Protein AF-A0A954I5Y2-F1 (afdb_monomer_lite)

pLDDT: mean 83.38, std 23.86, range [23.77, 98.88]

Foldseek 3Di:
DQFAFFEELDAQFPCRQVLRVCCRVPHPDRYDYHVRSVVSCVVVPTGGDHPCDPLNVLLVVLCVVPQDPDDPDDDDQPVPGDVSNCVQLVDDRPPDDDDDDDDDDDDDDDDDDDDDDDDDDDPDDPVDDDGPVSNVRHPFDKPKDKDWDQDPVLFIDIAIDTPPTPPDDNPDTFQRRPELQQKHDDSQWWIKGKDKHRVLSVVLSLGNQLSVVSVVVDASQRSQLVSLVVSQVPPDDPVQADPVSGGPIKMWMWIATSVRHIAIAMQEDADWDWDQDPVGIDIDTHHYPYYDD

Sequence (293 aa):
THRAGGVAGLKRVRHAARLAQLVMEQTDHSLLVGEGALQFARAQGFPEENLLTDKSRKIWLYWKQSLSTRHDWLPPPIERLDPAVVEFFRLQDDHNPPVSPPPSQGGAGGGSQVSSGGASPPSGDPANYPRSEADQVVSRPSGTIHCAGLDGAGNISCVTTTSGLAFKLPGRVGDSAVIGAGLYVDNDFGSCGSTGRGEANLRNVSSHLVVELMRQGASPAEAGMEALRRISRQTREPHLLRADGRPNFGLKLYILSRTGEHAGVSLWGPAEYAVCDGDGARRVPCESLFQRG

Secondary structure (DSSP, 8-state):
-----EEES--S-S-HHHHHHHHHHHSS-SEEEHHHHHHHHHHTTPPP-----HHHHHHHHHHHHTT-SS-S-PPPPGGGS-HHHHHHHT---TT----PPPPPP--------------PPP---GGG-PPPHHHHH----B--EEEEEE-TTS-EEEEEE---BTTPPTT---GGGSBTTTEEEETTTEEEEEEE-HHHHHHHTHHHHHHHHHHTT--HHHHHHHHHHHHHHH---GGGB-TTSSBSS-EEEEEEETTS-EEEEEEEES-EEEEEETTEEEEEEPEEEEE--

Structure (mmCIF, N/CA/C/O backbone):
data_AF-A0A954I5Y2-F1
#
_entry.id   AF-A0A954I5Y2-F1
#
loop_
_atom_site.group_PDB
_atom_site.id
_atom_site.type_symbol
_atom_site.label_atom_id
_atom_site.label_alt_id
_atom_site.label_comp_id
_atom_site.label_asym_id
_atom_site.label_entity_id
_atom_site.label_seq_id
_atom_site.pdbx_PDB_ins_code
_atom_site.Cartn_x
_atom_site.Cartn_y
_atom_site.Cartn_z
_atom_site.occupancy
_atom_site.B_iso_or_equiv
_atom_site.auth_seq_id
_atom_site.auth_comp_id
_atom_site.auth_asym_id
_atom_site.auth_atom_id
_atom_site.pdbx_PDB_model_num
ATOM 1 N N . THR A 1 1 ? -16.973 -12.090 7.007 1.00 71.19 1 THR A N 1
ATOM 2 C CA . THR A 1 1 ? -16.475 -13.293 6.296 1.00 71.19 1 THR A CA 1
ATOM 3 C C . THR A 1 1 ? -14.951 -13.383 6.230 1.00 71.19 1 THR A C 1
ATOM 5 O O . THR A 1 1 ? -14.480 -14.438 5.839 1.00 71.19 1 THR A O 1
ATOM 8 N N . HIS A 1 2 ? -14.177 -12.338 6.594 1.00 88.75 2 HIS A N 1
ATOM 9 C CA . HIS A 1 2 ? -12.693 -12.318 6.604 1.00 88.75 2 HIS A CA 1
ATOM 10 C C . HIS A 1 2 ? -12.004 -12.877 5.341 1.00 88.75 2 HIS A C 1
ATOM 12 O O . HIS A 1 2 ? -10.839 -13.267 5.384 1.00 88.75 2 HIS A O 1
ATOM 18 N N . ARG A 1 3 ? -12.710 -12.915 4.204 1.00 96.25 3 ARG A N 1
ATOM 19 C CA . ARG A 1 3 ? -12.145 -13.391 2.942 1.00 96.25 3 ARG A CA 1
ATOM 20 C C . ARG A 1 3 ? -11.103 -12.393 2.461 1.00 96.25 3 ARG A C 1
ATOM 22 O O . ARG A 1 3 ? -11.329 -11.187 2.526 1.00 96.25 3 ARG A O 1
ATOM 29 N N . ALA A 1 4 ? -9.988 -12.904 1.963 1.00 97.06 4 ALA A N 1
ATOM 30 C CA . ALA A 1 4 ? -8.923 -12.090 1.415 1.00 97.06 4 ALA A CA 1
ATOM 31 C C . ALA A 1 4 ? -8.182 -12.854 0.318 1.00 97.06 4 ALA A C 1
ATOM 33 O O . ALA A 1 4 ? -8.091 -14.081 0.348 1.00 97.06 4 ALA A O 1
ATOM 34 N N . GLY A 1 5 ? -7.636 -12.108 -0.636 1.00 97.94 5 GLY A N 1
ATOM 35 C CA . GLY A 1 5 ? -6.838 -12.639 -1.728 1.00 97.94 5 GLY A CA 1
ATOM 36 C C . GLY A 1 5 ? -5.761 -11.642 -2.121 1.00 97.94 5 GLY A C 1
ATOM 37 O O . GLY A 1 5 ? -5.945 -10.428 -2.020 1.00 97.94 5 GLY A O 1
ATOM 38 N N . GLY A 1 6 ? -4.623 -12.160 -2.557 1.00 97.94 6 GLY A N 1
ATOM 39 C CA . GLY A 1 6 ? -3.454 -11.370 -2.893 1.00 97.94 6 GLY A CA 1
ATOM 40 C C . GLY A 1 6 ? -2.662 -11.999 -4.026 1.00 97.94 6 GLY A C 1
ATOM 41 O O . GLY A 1 6 ? -2.642 -13.218 -4.209 1.00 97.94 6 GLY A O 1
ATOM 42 N N . VAL A 1 7 ? -1.966 -11.147 -4.773 1.00 98.38 7 VAL A N 1
ATOM 43 C CA . VAL A 1 7 ? -0.972 -11.565 -5.762 1.00 98.38 7 VAL A CA 1
ATOM 44 C C . VAL A 1 7 ? 0.299 -10.745 -5.601 1.00 98.38 7 VAL A C 1
ATOM 46 O O . VAL A 1 7 ? 0.243 -9.526 -5.440 1.00 98.38 7 VAL A O 1
ATOM 49 N N . ALA A 1 8 ? 1.461 -11.394 -5.653 1.00 98.00 8 ALA A N 1
ATOM 50 C CA . ALA A 1 8 ? 2.751 -10.715 -5.533 1.00 98.00 8 ALA A CA 1
ATOM 51 C C . ALA A 1 8 ? 3.740 -11.160 -6.613 1.00 98.00 8 ALA A C 1
ATOM 53 O O . ALA A 1 8 ? 3.712 -12.288 -7.089 1.00 98.00 8 ALA A O 1
ATOM 54 N N . GLY A 1 9 ? 4.633 -10.260 -7.034 1.00 96.50 9 GLY A N 1
ATOM 55 C CA . GLY A 1 9 ? 5.608 -10.569 -8.089 1.00 96.50 9 GLY A CA 1
ATOM 56 C C . GLY A 1 9 ? 4.985 -10.888 -9.458 1.00 96.50 9 GLY A C 1
ATOM 57 O O . GLY A 1 9 ? 5.678 -11.423 -10.321 1.00 96.50 9 GLY A O 1
ATOM 58 N N . LEU A 1 10 ? 3.703 -10.556 -9.653 1.00 96.81 10 LEU A N 1
ATOM 59 C CA . LEU A 1 10 ? 2.966 -10.750 -10.897 1.00 96.81 10 LEU A CA 1
ATOM 60 C C . LEU A 1 10 ? 3.554 -9.878 -12.012 1.00 96.81 10 LEU A C 1
ATOM 62 O O . LEU A 1 10 ? 3.894 -8.710 -11.803 1.00 96.81 10 LEU A O 1
ATOM 66 N N . LYS A 1 11 ? 3.657 -10.449 -13.210 1.00 95.94 11 LYS A N 1
ATOM 67 C CA . LYS A 1 11 ? 4.097 -9.761 -14.428 1.00 95.94 11 LYS A CA 1
ATOM 68 C C . LYS A 1 11 ? 3.000 -9.872 -15.483 1.00 95.94 11 LYS A C 1
ATOM 70 O O . LYS A 1 11 ? 2.186 -10.781 -15.416 1.00 95.94 11 LYS A O 1
ATOM 75 N N . ARG A 1 12 ? 3.016 -8.967 -16.466 1.00 96.69 12 ARG A N 1
ATOM 76 C CA . ARG A 1 12 ? 2.189 -9.007 -17.692 1.00 96.69 12 ARG A CA 1
ATOM 77 C C . ARG A 1 12 ? 0.671 -8.883 -17.527 1.00 96.69 12 ARG A C 1
ATOM 79 O O . ARG A 1 12 ? -0.028 -8.885 -18.527 1.00 96.69 12 ARG A O 1
ATOM 86 N N . VAL A 1 13 ? 0.165 -8.720 -16.309 1.00 97.31 13 VAL A N 1
ATOM 87 C CA . VAL A 1 13 ? -1.267 -8.557 -16.030 1.00 97.31 13 VAL A CA 1
ATOM 88 C C . VAL A 1 13 ? -1.512 -7.169 -15.445 1.00 97.31 13 VAL A C 1
ATOM 90 O O . VAL A 1 13 ? -1.030 -6.863 -14.354 1.00 97.31 13 VAL A O 1
ATOM 93 N N . ARG A 1 14 ? -2.264 -6.318 -16.153 1.00 96.31 14 ARG A N 1
ATOM 94 C CA . ARG A 1 14 ? -2.558 -4.935 -15.724 1.00 96.31 14 ARG A CA 1
ATOM 95 C C . ARG A 1 14 ? -3.450 -4.860 -14.491 1.00 96.31 14 ARG A C 1
ATOM 97 O O . ARG A 1 14 ? -3.191 -4.063 -13.593 1.00 96.31 14 ARG A O 1
ATOM 104 N N . HIS A 1 15 ? -4.488 -5.689 -14.419 1.00 96.94 15 HIS A N 1
ATOM 105 C CA . HIS A 1 15 ? -5.504 -5.617 -13.365 1.00 96.94 15 HIS A CA 1
ATOM 106 C C . HIS A 1 15 ? -5.220 -6.585 -12.208 1.00 96.94 15 HIS A C 1
ATOM 108 O O . HIS A 1 15 ? -6.016 -7.475 -11.912 1.00 96.94 15 HIS A O 1
ATOM 114 N N . ALA A 1 16 ? -4.088 -6.391 -11.523 1.00 96.94 16 ALA A N 1
ATOM 115 C CA . ALA A 1 16 ? -3.658 -7.247 -10.410 1.00 96.94 16 ALA A CA 1
ATOM 116 C C . ALA A 1 16 ? -4.695 -7.350 -9.271 1.00 96.94 16 ALA A C 1
ATOM 118 O O . ALA A 1 16 ? -4.891 -8.428 -8.720 1.00 96.94 16 ALA A O 1
ATOM 119 N N . ALA A 1 17 ? -5.404 -6.258 -8.959 1.00 97.50 17 ALA A N 1
ATOM 120 C CA . ALA A 1 17 ? -6.459 -6.249 -7.941 1.00 97.50 17 ALA A CA 1
ATOM 121 C C . ALA A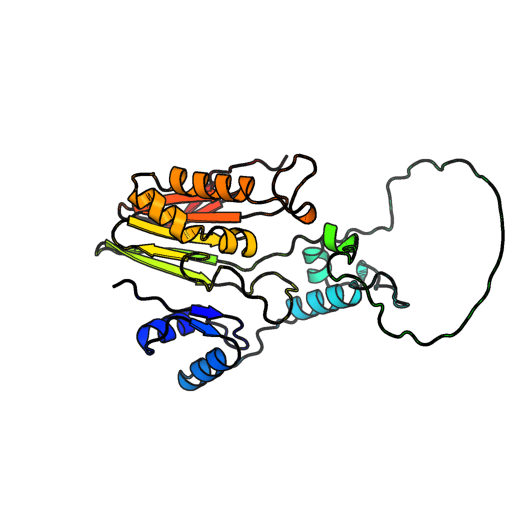 1 17 ? -7.636 -7.175 -8.295 1.00 97.50 17 ALA A C 1
ATOM 123 O O . ALA A 1 17 ? -8.134 -7.896 -7.435 1.00 97.50 17 ALA A O 1
ATOM 124 N N . ARG A 1 18 ? -8.045 -7.212 -9.573 1.00 98.00 18 ARG A N 1
ATOM 125 C CA . ARG A 1 18 ? -9.110 -8.116 -10.030 1.00 98.00 18 ARG A CA 1
ATOM 126 C C . ARG A 1 18 ? -8.662 -9.574 -9.964 1.00 98.00 18 ARG A C 1
ATOM 128 O O . ARG A 1 18 ? -9.447 -10.426 -9.574 1.00 98.00 18 ARG A O 1
ATOM 135 N N . LEU A 1 19 ? -7.400 -9.861 -10.284 1.00 98.25 19 LEU A N 1
ATOM 136 C CA . LEU A 1 19 ? -6.854 -11.207 -10.118 1.00 98.25 19 LEU A CA 1
ATOM 137 C C . LEU A 1 19 ? -6.807 -11.628 -8.640 1.00 98.25 19 LEU A C 1
ATOM 139 O O . LEU A 1 19 ? -7.189 -12.746 -8.318 1.00 98.25 19 LEU A O 1
ATOM 143 N N . ALA A 1 20 ? -6.396 -10.732 -7.736 1.00 98.31 20 ALA A N 1
ATOM 144 C CA . ALA A 1 20 ? -6.404 -10.983 -6.293 1.00 98.31 20 ALA A CA 1
ATOM 145 C C . ALA A 1 20 ? -7.817 -11.271 -5.755 1.00 98.31 20 ALA A C 1
ATOM 147 O O . ALA A 1 20 ? -7.991 -12.157 -4.922 1.00 98.31 20 ALA A O 1
ATOM 148 N N . GLN A 1 21 ? -8.836 -10.584 -6.278 1.00 98.06 21 GLN A N 1
ATOM 149 C CA . GLN A 1 21 ? -10.232 -10.894 -5.975 1.00 98.06 21 GLN A CA 1
ATOM 150 C C . GLN A 1 21 ? -10.619 -12.310 -6.432 1.00 98.06 21 GLN A C 1
ATOM 152 O O . GLN A 1 21 ? -11.289 -13.023 -5.695 1.00 98.06 21 GLN A O 1
ATOM 157 N N . LEU A 1 22 ? -10.170 -12.758 -7.608 1.00 98.31 22 LEU A N 1
ATOM 158 C CA . LEU A 1 22 ? -10.443 -14.124 -8.068 1.00 98.31 22 LEU A CA 1
ATOM 159 C C . LEU A 1 22 ? -9.713 -15.183 -7.239 1.00 98.31 22 LEU A C 1
ATOM 161 O O . LEU A 1 22 ? -10.272 -16.250 -7.018 1.00 98.31 22 LEU A O 1
ATOM 165 N N . VAL A 1 23 ? -8.511 -14.887 -6.730 1.00 98.38 23 VAL A N 1
ATOM 166 C CA . VAL A 1 23 ? -7.838 -15.755 -5.746 1.00 98.38 23 VAL A CA 1
ATOM 167 C C . VAL A 1 23 ? -8.736 -15.943 -4.521 1.00 98.38 23 VAL A C 1
ATOM 169 O O . VAL A 1 23 ? -8.986 -17.074 -4.119 1.00 98.38 23 VAL A O 1
ATOM 172 N N . MET A 1 24 ? -9.289 -14.849 -3.990 1.00 97.81 24 MET A N 1
ATOM 173 C CA . MET A 1 24 ? -10.216 -14.876 -2.852 1.00 97.81 24 MET A CA 1
ATOM 174 C C . MET A 1 24 ? -11.523 -15.638 -3.136 1.00 97.81 24 MET A C 1
ATOM 176 O O . MET A 1 24 ? -12.087 -16.242 -2.228 1.00 97.81 24 MET A O 1
ATOM 180 N N . GLU A 1 25 ? -12.060 -15.537 -4.354 1.00 97.62 25 GLU A N 1
ATOM 181 C CA . GLU A 1 25 ? -13.389 -16.058 -4.706 1.00 97.62 25 GLU A CA 1
ATOM 182 C C . GLU A 1 25 ? -13.373 -17.499 -5.226 1.00 97.62 25 GLU A C 1
ATOM 184 O O . GLU A 1 25 ? -14.384 -18.187 -5.109 1.00 97.62 25 GLU A O 1
ATOM 189 N N . GLN A 1 26 ? -12.269 -17.942 -5.830 1.00 97.19 26 GLN A N 1
ATOM 190 C CA . GLN A 1 26 ? -12.222 -19.179 -6.618 1.00 97.19 26 GLN A CA 1
ATOM 191 C C . GLN A 1 26 ? -11.102 -20.139 -6.206 1.00 97.19 26 GLN A C 1
ATOM 193 O O . GLN A 1 26 ? -10.836 -21.110 -6.913 1.00 97.19 26 GLN A O 1
ATOM 198 N N . THR A 1 27 ? -10.415 -19.877 -5.094 1.00 97.12 27 THR A N 1
ATOM 199 C CA . THR A 1 27 ? -9.387 -20.776 -4.556 1.00 97.12 27 THR A CA 1
ATOM 200 C C . THR A 1 27 ? -9.505 -20.874 -3.039 1.00 97.12 27 THR A C 1
ATOM 202 O O . THR A 1 27 ? -9.958 -19.931 -2.396 1.00 97.12 27 THR A O 1
ATOM 205 N N . ASP A 1 28 ? -9.011 -21.966 -2.455 1.00 95.94 28 ASP A N 1
ATOM 206 C CA . ASP A 1 28 ? -8.865 -22.116 -0.996 1.00 95.94 28 ASP A CA 1
ATOM 207 C C . ASP A 1 28 ? -7.555 -21.480 -0.479 1.00 95.94 28 ASP A C 1
ATOM 209 O O . ASP A 1 28 ? -6.980 -21.887 0.535 1.00 95.94 28 ASP A O 1
ATOM 213 N N . HIS A 1 29 ? -7.018 -20.501 -1.211 1.00 97.19 29 HIS A N 1
ATOM 214 C CA . HIS A 1 29 ? -5.743 -19.852 -0.932 1.00 97.19 29 HIS A CA 1
ATOM 215 C C . HIS A 1 29 ? -5.912 -18.336 -0.844 1.00 97.19 29 HIS A C 1
ATOM 217 O O . HIS A 1 29 ? -6.765 -17.743 -1.493 1.00 97.19 29 HIS A O 1
ATOM 223 N N . SER A 1 30 ? -5.050 -17.683 -0.063 1.00 96.62 30 SER A N 1
ATOM 224 C CA . SER A 1 30 ? -5.110 -16.226 0.128 1.00 96.62 30 SER A CA 1
ATOM 225 C C . SER A 1 30 ? -4.020 -15.459 -0.618 1.00 96.62 30 SER A C 1
ATOM 227 O O . SER A 1 30 ? -4.104 -14.238 -0.718 1.00 96.62 30 SER A O 1
ATOM 229 N N . LEU A 1 31 ? -2.979 -16.126 -1.129 1.00 98.12 31 LEU A N 1
ATOM 230 C CA . LEU A 1 31 ? -1.850 -15.456 -1.777 1.00 98.12 31 LEU A CA 1
ATOM 231 C C . LEU A 1 31 ? -1.194 -16.347 -2.836 1.00 98.12 31 LEU A C 1
ATOM 233 O O . LEU A 1 31 ? -0.695 -17.422 -2.517 1.00 98.12 31 LEU A O 1
ATOM 237 N N . LEU A 1 32 ? -1.127 -15.860 -4.077 1.00 98.38 32 LEU A N 1
ATOM 238 C CA . LEU A 1 32 ? -0.340 -16.472 -5.155 1.00 98.38 32 LEU A CA 1
ATOM 239 C C . LEU A 1 32 ? 0.825 -15.565 -5.554 1.00 98.38 32 LEU A C 1
ATOM 241 O O . LEU A 1 32 ? 0.712 -14.338 -5.538 1.00 98.38 32 LEU A O 1
ATOM 245 N N . VAL A 1 33 ? 1.959 -16.149 -5.946 1.00 98.19 33 VAL A N 1
ATOM 246 C CA . VAL A 1 33 ? 3.169 -15.373 -6.255 1.00 98.19 33 VAL A CA 1
ATOM 247 C C . VAL A 1 33 ? 3.829 -15.775 -7.571 1.00 98.19 33 VAL A C 1
ATOM 249 O O . VAL A 1 33 ? 3.754 -16.925 -8.001 1.00 98.19 33 VAL A O 1
ATOM 252 N N . GLY A 1 34 ? 4.505 -14.813 -8.203 1.00 97.00 34 GLY A N 1
ATOM 253 C CA . GLY A 1 34 ? 5.383 -15.039 -9.351 1.00 97.00 34 GLY A CA 1
ATOM 254 C C . GLY A 1 34 ? 4.689 -15.730 -10.528 1.00 97.00 34 GLY A C 1
ATOM 255 O O . GLY A 1 34 ? 3.605 -15.323 -10.944 1.00 97.00 34 GLY A O 1
ATOM 256 N N . GLU A 1 35 ? 5.329 -16.770 -11.070 1.00 97.06 35 GLU A N 1
ATOM 257 C CA . GLU A 1 35 ? 4.807 -17.510 -12.227 1.00 97.06 35 GLU A CA 1
ATOM 258 C C . GLU A 1 35 ? 3.513 -18.266 -11.900 1.00 97.06 35 GLU A C 1
ATOM 260 O O . GLU A 1 35 ? 2.628 -18.321 -12.745 1.00 97.06 35 GLU A O 1
ATOM 265 N N . GLY A 1 36 ? 3.340 -18.767 -10.671 1.00 97.44 36 GLY A N 1
ATOM 266 C CA . GLY A 1 36 ? 2.093 -19.426 -10.263 1.00 97.44 36 GLY A CA 1
ATOM 267 C C . GLY A 1 36 ? 0.892 -18.474 -10.305 1.00 97.44 36 GLY A C 1
ATOM 268 O O . GLY A 1 36 ? -0.178 -18.838 -10.787 1.00 97.44 36 GLY A O 1
ATOM 269 N N . ALA A 1 37 ? 1.087 -17.213 -9.900 1.00 97.94 37 ALA A N 1
ATOM 270 C CA . ALA A 1 37 ? 0.058 -16.182 -10.051 1.00 97.94 37 ALA A CA 1
ATOM 271 C C . ALA A 1 37 ? -0.248 -15.878 -11.529 1.00 97.94 37 ALA A C 1
ATOM 273 O O . ALA A 1 37 ? -1.404 -15.653 -11.881 1.00 97.94 37 ALA A O 1
ATOM 274 N N . LEU A 1 38 ? 0.765 -15.891 -12.403 1.00 97.75 38 LEU A N 1
ATOM 275 C CA . LEU A 1 38 ? 0.577 -15.685 -13.842 1.00 97.75 38 LEU A CA 1
ATOM 276 C C . LEU A 1 38 ? -0.148 -16.866 -14.506 1.00 97.75 38 LEU A C 1
ATOM 278 O O . LEU A 1 38 ? -1.031 -16.654 -15.331 1.00 97.75 38 LEU A O 1
ATOM 282 N N . GLN A 1 39 ? 0.175 -18.101 -14.124 1.00 97.94 39 GLN A N 1
ATOM 283 C CA . GLN A 1 39 ? -0.531 -19.301 -14.580 1.00 97.94 39 GLN A CA 1
ATOM 284 C C . GLN A 1 39 ? -2.006 -19.263 -14.179 1.00 97.94 39 GLN A C 1
ATOM 286 O O . GLN A 1 39 ? -2.872 -19.506 -15.018 1.00 97.94 39 GLN A O 1
ATOM 291 N N . PHE A 1 40 ? -2.298 -18.878 -12.934 1.00 98.31 40 PHE A N 1
ATOM 292 C CA . PHE A 1 40 ? -3.673 -18.665 -12.492 1.00 98.31 40 PHE A CA 1
ATOM 293 C C . PHE A 1 40 ? -4.365 -17.567 -13.313 1.00 98.31 40 PHE A C 1
ATOM 295 O O . PHE A 1 40 ? -5.479 -17.768 -13.782 1.00 98.31 40 PHE A O 1
ATOM 302 N N . ALA A 1 41 ? -3.691 -16.445 -13.585 1.00 98.19 41 ALA A N 1
ATOM 303 C CA . ALA A 1 41 ? -4.240 -15.383 -14.433 1.00 98.19 41 ALA A CA 1
ATOM 304 C C . ALA A 1 41 ? -4.605 -15.870 -15.844 1.00 98.19 41 ALA A C 1
ATOM 306 O O . ALA A 1 41 ? -5.676 -15.535 -16.347 1.00 98.19 41 ALA A O 1
ATOM 307 N N . ARG A 1 42 ? -3.744 -16.692 -16.460 1.00 97.81 42 ARG A N 1
ATOM 308 C CA . ARG A 1 42 ? -4.011 -17.322 -17.763 1.00 97.81 42 ARG A CA 1
ATOM 309 C C . ARG A 1 42 ? -5.240 -18.226 -17.704 1.00 97.81 42 ARG A C 1
ATOM 311 O O . ARG A 1 42 ? -6.098 -18.126 -18.573 1.00 97.81 42 ARG A O 1
ATOM 318 N N . ALA A 1 43 ? -5.347 -19.066 -16.673 1.00 97.81 43 ALA A N 1
ATOM 319 C CA . ALA A 1 43 ? -6.498 -19.950 -16.479 1.00 97.81 43 ALA A CA 1
ATOM 320 C C . ALA A 1 43 ? -7.814 -19.171 -16.294 1.00 97.81 43 ALA A C 1
ATOM 322 O O . ALA A 1 43 ? -8.867 -19.626 -16.724 1.00 97.81 43 ALA A O 1
ATOM 323 N N . GLN A 1 44 ? -7.736 -17.971 -15.714 1.00 98.00 44 GLN A N 1
ATOM 324 C CA . GLN A 1 44 ? -8.852 -17.037 -15.540 1.00 98.00 44 GLN A CA 1
ATOM 325 C C . GLN A 1 44 ? -9.112 -16.142 -16.771 1.00 98.00 44 GLN A C 1
ATOM 327 O O . GLN A 1 44 ? -9.965 -15.258 -16.720 1.00 98.00 44 GLN A O 1
ATOM 332 N N . GLY A 1 45 ? -8.375 -16.331 -17.873 1.00 97.25 45 GLY A N 1
ATOM 333 C CA . GLY A 1 45 ? -8.584 -15.611 -19.132 1.00 97.25 45 GLY A CA 1
ATOM 334 C C . GLY A 1 45 ? -8.043 -14.176 -19.172 1.00 97.25 45 GLY A C 1
ATOM 335 O O . GLY A 1 45 ? -8.491 -13.384 -20.001 1.00 97.25 45 GLY A O 1
ATOM 336 N N . PHE A 1 46 ? -7.095 -13.805 -18.304 1.00 97.81 46 PHE A N 1
ATOM 337 C CA . PHE A 1 46 ? -6.491 -12.468 -18.356 1.00 97.81 46 PHE A CA 1
ATOM 338 C C . PHE A 1 46 ? -5.562 -12.327 -19.568 1.00 97.81 46 PHE A C 1
ATOM 340 O O . PHE A 1 46 ? -4.735 -13.212 -19.803 1.00 97.81 46 PHE A O 1
ATOM 347 N N . PRO A 1 47 ? -5.615 -11.195 -20.294 1.00 96.44 47 PRO A N 1
ATOM 348 C CA . PRO A 1 47 ? -4.655 -10.920 -21.350 1.00 96.44 47 PRO A CA 1
ATOM 349 C C . PRO A 1 47 ? -3.263 -10.663 -20.760 1.00 96.44 47 PRO A C 1
ATOM 351 O O . PRO A 1 47 ? -3.107 -9.916 -19.789 1.00 96.44 47 PRO A O 1
ATOM 354 N N . GLU A 1 48 ? -2.245 -11.257 -21.380 1.00 96.75 48 GLU A N 1
ATOM 355 C CA . GLU A 1 48 ? -0.850 -10.896 -21.137 1.00 96.75 48 GLU A CA 1
ATOM 356 C C . GLU A 1 48 ? -0.450 -9.716 -22.020 1.00 96.75 48 GLU A C 1
ATOM 358 O O . GLU A 1 48 ? -0.581 -9.762 -23.241 1.00 96.75 48 GLU A O 1
ATOM 363 N N . GLU A 1 49 ? 0.105 -8.675 -21.413 1.00 96.38 49 GLU A N 1
ATOM 364 C CA . GLU A 1 49 ? 0.559 -7.487 -22.128 1.00 96.38 49 GLU A CA 1
ATOM 365 C C . GLU A 1 49 ? 1.891 -6.954 -21.589 1.00 96.38 49 GLU A C 1
ATOM 367 O O . GLU A 1 49 ? 2.311 -7.232 -20.459 1.00 96.38 49 GLU A O 1
ATOM 372 N N . ASN A 1 50 ? 2.588 -6.167 -22.409 1.00 96.19 50 ASN A N 1
ATOM 373 C CA . ASN A 1 50 ? 3.801 -5.492 -21.973 1.00 96.19 50 ASN A CA 1
ATOM 374 C C . ASN A 1 50 ? 3.450 -4.245 -21.149 1.00 96.19 50 ASN A C 1
ATOM 376 O O . ASN A 1 50 ? 3.054 -3.216 -21.688 1.00 96.19 50 ASN A O 1
ATOM 380 N N . LEU A 1 51 ? 3.651 -4.332 -19.834 1.00 96.06 51 LEU A N 1
ATOM 381 C CA . LEU A 1 51 ? 3.412 -3.224 -18.902 1.00 96.06 51 LEU A CA 1
ATOM 382 C C . LEU A 1 51 ? 4.554 -2.191 -18.879 1.00 96.06 51 LEU A C 1
ATOM 384 O O . LEU A 1 51 ? 4.420 -1.139 -18.252 1.00 96.06 51 LEU A O 1
ATOM 388 N N . LEU A 1 52 ? 5.695 -2.480 -19.518 1.00 95.69 52 LEU A N 1
ATOM 389 C CA . LEU A 1 52 ? 6.828 -1.562 -19.580 1.00 95.69 52 LEU A CA 1
ATOM 390 C C . LEU A 1 52 ? 6.607 -0.533 -20.691 1.00 95.69 52 LEU A C 1
ATOM 392 O O . LEU A 1 52 ? 6.913 -0.781 -21.856 1.00 95.69 52 LEU A O 1
ATOM 396 N N . THR A 1 53 ? 6.108 0.640 -20.306 1.00 94.75 53 THR A N 1
ATOM 397 C CA . THR A 1 53 ? 5.971 1.783 -21.218 1.00 94.75 53 THR A CA 1
ATOM 398 C C . THR A 1 53 ? 7.334 2.287 -21.695 1.00 94.75 53 THR A C 1
ATOM 400 O O . THR A 1 53 ? 8.337 2.152 -20.988 1.00 94.75 53 THR A O 1
ATOM 403 N N . ASP A 1 54 ? 7.375 2.951 -22.852 1.00 94.38 54 ASP A N 1
ATOM 404 C CA . ASP A 1 54 ? 8.610 3.572 -23.344 1.00 94.38 54 ASP A CA 1
ATOM 405 C C . ASP A 1 54 ? 9.174 4.620 -22.380 1.00 94.38 54 ASP A C 1
ATOM 407 O O . ASP A 1 54 ? 10.388 4.660 -22.171 1.00 94.38 54 ASP A O 1
ATOM 411 N N . LYS A 1 55 ? 8.306 5.406 -21.725 1.00 92.56 55 LYS A N 1
ATOM 412 C CA . LYS A 1 55 ? 8.704 6.345 -20.662 1.00 92.56 55 LYS A CA 1
ATOM 413 C C . LYS A 1 55 ? 9.474 5.613 -19.558 1.00 92.56 55 LYS A C 1
ATOM 415 O O . LYS A 1 55 ? 10.609 5.966 -19.241 1.00 92.56 55 LYS A O 1
ATOM 420 N N . SER A 1 56 ? 8.886 4.553 -19.000 1.00 91.88 56 SER A N 1
ATOM 421 C CA . SER A 1 56 ? 9.507 3.758 -17.933 1.00 91.88 56 SER A CA 1
ATOM 422 C C . SER A 1 56 ? 10.779 3.042 -18.394 1.00 91.88 56 SER A C 1
ATOM 424 O O . SER A 1 56 ? 11.735 2.949 -17.627 1.00 91.88 56 SER A O 1
ATOM 426 N N . ARG A 1 57 ? 10.818 2.562 -19.644 1.00 93.25 57 ARG A N 1
ATOM 427 C CA . ARG A 1 57 ? 11.993 1.913 -20.239 1.00 93.25 57 ARG A CA 1
ATOM 428 C C . ARG A 1 57 ? 13.178 2.873 -20.320 1.00 93.25 57 ARG A C 1
ATOM 430 O O . ARG A 1 57 ? 14.272 2.489 -19.923 1.00 93.25 57 ARG A O 1
ATOM 437 N N . LYS A 1 58 ? 12.967 4.105 -20.792 1.00 90.88 58 LYS A N 1
ATOM 438 C CA . LYS A 1 58 ? 14.017 5.136 -20.885 1.00 90.88 58 LYS A CA 1
ATOM 439 C C . LYS A 1 58 ? 14.577 5.500 -19.507 1.00 90.88 58 LYS A C 1
ATOM 441 O O . LYS A 1 58 ? 15.790 5.474 -19.324 1.00 90.88 58 LYS A O 1
ATOM 446 N N . ILE A 1 59 ? 13.699 5.723 -18.525 1.00 88.56 59 ILE A N 1
ATOM 447 C CA . ILE A 1 59 ? 14.079 5.974 -17.122 1.00 88.56 59 ILE A CA 1
ATOM 448 C C . ILE A 1 59 ? 14.910 4.814 -16.555 1.00 88.56 59 ILE A C 1
ATOM 450 O O . ILE A 1 59 ? 15.943 5.034 -15.927 1.00 88.56 59 ILE A O 1
ATOM 454 N N . TRP A 1 60 ? 14.487 3.570 -16.797 1.00 89.06 60 TRP A N 1
ATOM 455 C CA . TRP A 1 60 ? 15.205 2.384 -16.329 1.00 89.06 60 TRP A CA 1
ATOM 456 C C . TRP A 1 60 ? 16.575 2.203 -16.990 1.00 89.06 60 TRP A C 1
ATOM 458 O O . TRP A 1 60 ? 17.532 1.847 -16.304 1.00 89.06 60 TRP A O 1
ATOM 468 N N . LEU A 1 61 ? 16.686 2.453 -18.297 1.00 87.81 61 LEU A N 1
ATOM 469 C CA . LEU A 1 61 ? 17.959 2.365 -19.014 1.00 87.81 61 LEU A CA 1
ATOM 470 C C . LEU A 1 61 ? 18.958 3.412 -18.514 1.00 87.81 61 LEU A C 1
ATOM 472 O O . LEU A 1 61 ? 20.108 3.055 -18.270 1.00 87.81 61 LEU A O 1
ATOM 476 N N . TYR A 1 62 ? 18.507 4.651 -18.290 1.00 85.44 62 TYR A N 1
ATOM 477 C CA . TYR A 1 62 ? 19.345 5.699 -17.704 1.00 85.44 62 TYR A CA 1
ATOM 478 C C . TYR A 1 62 ? 19.820 5.313 -16.298 1.00 85.44 62 TYR A C 1
ATOM 480 O O . TYR A 1 62 ? 21.019 5.304 -16.037 1.00 85.44 62 TYR A O 1
ATOM 488 N N . TRP A 1 63 ? 18.904 4.882 -15.419 1.00 84.06 63 TRP A N 1
ATOM 489 C CA . TRP A 1 63 ? 19.270 4.390 -14.086 1.00 84.06 63 TRP A CA 1
ATOM 490 C C . TRP A 1 63 ? 20.336 3.293 -14.150 1.00 84.06 63 TRP A C 1
ATOM 492 O O . TRP A 1 63 ? 21.324 3.351 -13.428 1.00 84.06 63 TRP A O 1
ATOM 502 N N . LYS A 1 64 ? 20.152 2.305 -15.038 1.00 82.25 64 LYS A N 1
ATOM 503 C CA . LYS A 1 64 ? 21.070 1.172 -15.195 1.00 82.25 64 LYS A CA 1
ATOM 504 C C . LYS A 1 64 ? 22.458 1.607 -15.672 1.00 82.25 64 LYS A C 1
ATOM 506 O O . LYS A 1 64 ? 23.440 0.999 -15.257 1.00 82.25 64 LYS A O 1
ATOM 511 N N . GLN A 1 65 ? 22.535 2.620 -16.533 1.00 78.81 65 GLN A N 1
ATOM 512 C CA . GLN A 1 65 ? 23.802 3.186 -16.996 1.00 78.81 65 GLN A CA 1
ATOM 513 C C . GLN A 1 65 ? 24.558 3.871 -15.850 1.00 78.81 65 GLN A C 1
ATOM 515 O O . GLN A 1 65 ? 25.762 3.677 -15.723 1.00 78.81 65 GLN A O 1
ATOM 520 N N . SER A 1 66 ? 23.846 4.594 -14.984 1.00 72.25 66 SER A N 1
ATOM 521 C CA . SER A 1 66 ? 24.422 5.368 -13.874 1.00 72.25 66 SER A CA 1
ATOM 522 C C . SER A 1 66 ? 24.663 4.561 -12.585 1.00 72.25 66 SER A C 1
ATOM 524 O O . SER A 1 66 ? 24.937 5.144 -11.539 1.00 72.25 66 SER A O 1
ATOM 526 N N . LEU A 1 67 ? 24.535 3.227 -12.622 1.00 68.69 67 LEU A N 1
ATOM 527 C CA . LEU A 1 67 ? 24.699 2.354 -11.448 1.00 68.69 67 LEU A CA 1
ATOM 528 C C . LEU A 1 67 ? 26.152 2.144 -11.012 1.00 68.69 67 LEU A C 1
ATOM 530 O O . LEU A 1 67 ? 26.398 1.799 -9.857 1.00 68.69 67 LEU A O 1
ATOM 534 N N . SER A 1 68 ? 27.102 2.269 -11.935 1.00 61.69 68 SER A N 1
ATOM 535 C CA . SER A 1 68 ? 28.522 2.135 -11.622 1.00 61.69 68 SER A CA 1
ATOM 536 C C . SER A 1 68 ? 29.118 3.522 -11.442 1.00 61.69 68 SER A C 1
ATOM 538 O O . SER A 1 68 ? 28.797 4.422 -12.198 1.00 61.69 68 SER A O 1
ATOM 540 N N . THR A 1 69 ? 30.030 3.694 -10.491 1.00 56.56 69 THR A N 1
ATOM 541 C CA . THR A 1 69 ? 30.908 4.878 -10.431 1.00 56.56 69 THR A CA 1
ATOM 542 C C . THR A 1 69 ? 32.198 4.676 -11.230 1.00 56.56 69 THR A C 1
ATOM 544 O O . THR A 1 69 ? 33.023 5.577 -11.332 1.00 56.56 69 THR A O 1
ATOM 547 N N . ARG A 1 70 ? 32.395 3.474 -11.788 1.00 55.94 70 ARG A N 1
ATOM 548 C CA . ARG A 1 70 ? 33.553 3.075 -12.592 1.00 55.94 70 ARG A CA 1
ATOM 549 C C . ARG A 1 70 ? 33.056 2.518 -13.914 1.00 55.94 70 ARG A C 1
ATOM 551 O O . ARG A 1 70 ? 32.747 1.331 -14.025 1.00 55.94 70 ARG A O 1
ATOM 558 N N . HIS A 1 71 ? 32.890 3.390 -14.890 1.00 63.28 71 HIS A N 1
ATOM 559 C CA . HIS A 1 71 ? 32.544 3.002 -16.245 1.00 63.28 71 HIS A CA 1
ATOM 560 C C . HIS A 1 71 ? 33.221 3.964 -17.213 1.00 63.28 71 HIS A C 1
ATOM 562 O O . HIS A 1 71 ? 33.230 5.168 -16.983 1.00 63.28 71 HIS A O 1
ATOM 568 N N . ASP A 1 72 ? 33.750 3.428 -18.310 1.00 60.16 72 ASP A N 1
ATOM 569 C CA . ASP A 1 72 ? 34.417 4.216 -19.358 1.00 60.16 72 ASP A CA 1
ATOM 570 C C . ASP A 1 72 ? 33.419 5.020 -20.220 1.00 60.16 72 ASP A C 1
ATOM 572 O O . ASP A 1 72 ? 33.796 5.733 -21.147 1.00 60.16 72 ASP A O 1
ATOM 576 N N . TRP A 1 73 ? 32.120 4.899 -19.925 1.00 56.97 73 TRP A N 1
ATOM 577 C CA . TRP A 1 73 ? 31.023 5.514 -20.666 1.00 56.97 73 TRP A CA 1
ATOM 578 C C . TRP A 1 73 ? 30.556 6.791 -19.977 1.00 56.97 73 TRP A C 1
ATOM 580 O O . TRP A 1 73 ? 29.897 6.718 -18.943 1.00 56.97 73 TRP A O 1
ATOM 590 N N . LEU A 1 74 ? 30.808 7.954 -20.570 1.00 61.44 74 LEU A N 1
ATOM 591 C CA . LEU A 1 74 ? 30.219 9.201 -20.083 1.00 61.44 74 LEU A CA 1
ATOM 592 C C . LEU A 1 74 ? 28.705 9.217 -20.376 1.00 61.44 74 LEU A C 1
ATOM 594 O O . LEU A 1 74 ? 28.298 8.830 -21.479 1.00 61.44 74 LEU A O 1
ATOM 598 N N . PRO A 1 75 ? 27.847 9.626 -19.420 1.00 64.75 75 PRO A N 1
ATOM 599 C CA . PRO A 1 75 ? 26.436 9.840 -19.714 1.00 64.75 75 PRO A CA 1
ATOM 600 C C . PRO A 1 75 ? 26.289 10.942 -20.778 1.00 64.75 75 PRO A C 1
ATOM 602 O O . PRO A 1 75 ? 27.116 11.855 -20.837 1.00 64.75 75 PRO A O 1
ATOM 605 N N . PRO A 1 76 ? 25.268 10.870 -21.651 1.00 68.31 76 PRO A N 1
ATOM 606 C CA . PRO A 1 76 ? 25.020 11.943 -22.605 1.00 68.31 76 PRO A CA 1
ATOM 607 C C . PRO A 1 76 ? 24.666 13.251 -21.864 1.00 68.31 76 PRO A C 1
ATOM 609 O O . PRO A 1 76 ? 24.092 13.178 -20.773 1.00 68.31 76 PRO A O 1
ATOM 612 N N . PRO A 1 77 ? 24.960 14.425 -22.460 1.00 75.38 77 PRO A N 1
ATOM 613 C CA . PRO A 1 77 ? 24.558 15.723 -21.915 1.00 75.38 77 PRO A CA 1
ATOM 614 C C . PRO A 1 77 ? 23.051 15.790 -21.633 1.00 75.38 77 PRO A C 1
ATOM 616 O O . PRO A 1 77 ? 22.264 15.141 -22.336 1.00 75.38 77 PRO A O 1
ATOM 619 N N . ILE A 1 78 ? 22.647 16.563 -20.619 1.00 75.56 78 ILE A N 1
ATOM 620 C CA . ILE A 1 78 ? 21.256 16.633 -20.138 1.00 75.56 78 ILE A CA 1
ATOM 621 C C . ILE A 1 78 ? 20.302 17.079 -21.250 1.00 75.56 78 ILE A C 1
ATOM 623 O O . ILE A 1 78 ? 19.198 16.548 -21.361 1.00 75.56 78 ILE A O 1
ATOM 627 N N . GLU A 1 79 ? 20.750 17.951 -22.148 1.00 80.50 79 GLU A N 1
ATOM 628 C CA . GLU A 1 79 ? 19.985 18.469 -23.286 1.00 80.50 79 GLU A CA 1
ATOM 629 C C . GLU A 1 79 ? 19.645 17.381 -24.317 1.00 80.50 79 GLU A C 1
ATOM 631 O O . GLU A 1 79 ? 18.750 17.553 -25.146 1.00 80.50 79 GLU A O 1
ATOM 636 N N . ARG A 1 80 ? 20.355 16.245 -24.279 1.00 82.31 80 ARG A N 1
ATOM 637 C CA . ARG A 1 80 ? 20.099 15.069 -25.124 1.00 82.31 80 ARG A CA 1
ATOM 638 C C . ARG A 1 80 ? 19.307 13.975 -24.405 1.00 82.31 80 ARG A C 1
ATOM 640 O O . ARG A 1 80 ? 19.005 12.952 -25.026 1.00 82.31 80 ARG A O 1
ATOM 647 N N . LEU A 1 81 ? 18.994 14.144 -23.120 1.00 84.12 81 LEU A N 1
ATOM 648 C CA . LEU A 1 81 ? 18.175 13.197 -22.369 1.00 84.12 81 LEU A CA 1
ATOM 649 C C . LEU A 1 81 ? 16.690 13.379 -22.687 1.00 84.12 81 LEU A C 1
ATOM 651 O O . LEU A 1 81 ? 16.211 14.465 -23.000 1.00 84.12 81 LEU A O 1
ATOM 655 N N . ASP A 1 82 ? 15.935 12.286 -22.580 1.00 88.00 82 ASP A N 1
ATOM 656 C CA . ASP A 1 82 ? 14.481 12.359 -22.688 1.00 88.00 82 ASP A CA 1
ATOM 657 C C . ASP A 1 82 ? 13.913 13.200 -21.526 1.00 88.00 82 ASP A C 1
ATOM 659 O O . ASP A 1 82 ? 14.307 12.966 -20.376 1.00 88.00 82 ASP A O 1
ATOM 663 N N . PRO A 1 83 ? 12.963 14.122 -21.771 1.00 87.75 83 PRO A N 1
ATOM 664 C CA . PRO A 1 83 ? 12.394 14.970 -20.723 1.00 87.75 83 PRO A CA 1
ATOM 665 C C . PRO A 1 83 ? 11.851 14.186 -19.524 1.00 87.75 83 PRO A C 1
ATOM 667 O O . PRO A 1 83 ? 11.963 14.638 -18.389 1.00 87.75 83 PRO A O 1
ATOM 670 N N . ALA A 1 84 ? 11.322 12.977 -19.743 1.00 86.06 84 ALA A N 1
ATOM 671 C CA . ALA A 1 84 ? 10.847 12.123 -18.661 1.00 86.06 84 ALA A CA 1
ATOM 672 C C . ALA A 1 84 ? 11.965 11.635 -17.729 1.00 86.06 84 ALA A C 1
ATOM 674 O O . ALA A 1 84 ? 11.708 11.370 -16.556 1.00 86.06 84 ALA A O 1
ATOM 675 N N . VAL A 1 85 ? 13.182 11.462 -18.249 1.00 84.06 85 VAL A N 1
ATOM 676 C CA . VAL A 1 85 ? 14.363 11.085 -17.460 1.00 84.06 85 VAL A CA 1
ATOM 677 C C . VAL A 1 85 ? 14.805 12.278 -16.621 1.00 84.06 85 VAL A C 1
ATOM 679 O O . VAL A 1 85 ? 14.971 12.134 -15.411 1.00 84.06 85 VAL A O 1
ATOM 682 N N . VAL A 1 86 ? 14.910 13.454 -17.244 1.00 82.38 86 VAL A N 1
ATOM 683 C CA . VAL A 1 86 ? 15.264 14.711 -16.567 1.00 82.38 86 VAL A CA 1
ATOM 684 C C . VAL A 1 86 ? 14.280 15.011 -15.437 1.00 82.38 86 VAL A C 1
ATOM 686 O O . VAL A 1 86 ? 14.697 15.236 -14.304 1.00 82.38 86 VAL A O 1
AT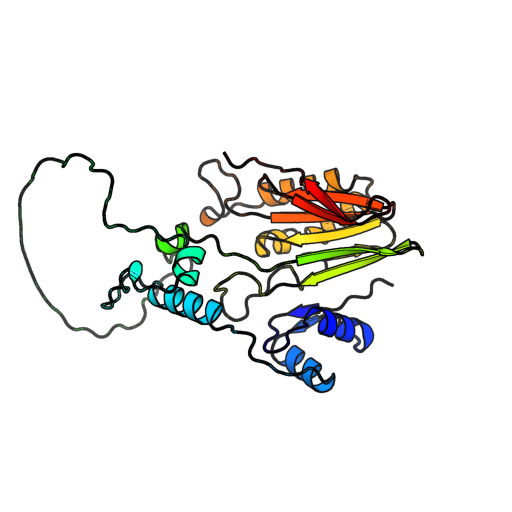OM 689 N N . GLU A 1 87 ? 12.977 14.915 -15.710 1.00 84.56 87 GLU A N 1
ATOM 690 C CA . GLU A 1 87 ? 11.908 15.114 -14.727 1.00 84.56 87 GLU A CA 1
ATOM 691 C C . GLU A 1 87 ? 11.994 14.105 -13.570 1.00 84.56 87 GLU A C 1
ATOM 693 O O . GLU A 1 87 ? 11.918 14.483 -12.399 1.00 84.56 87 GLU A O 1
ATOM 698 N N . PHE A 1 88 ? 12.170 12.814 -13.880 1.00 82.56 88 PHE A N 1
ATOM 699 C CA . PHE A 1 88 ? 12.181 11.750 -12.873 1.00 82.56 88 PHE A CA 1
ATOM 700 C C . PHE A 1 88 ? 13.362 11.875 -11.904 1.00 82.56 88 PHE A C 1
ATOM 702 O O . PHE A 1 88 ? 13.187 11.688 -10.698 1.00 82.56 88 PHE A O 1
ATOM 709 N N . PHE A 1 89 ? 14.553 12.182 -12.425 1.00 80.44 89 PHE A N 1
ATOM 710 C CA . PHE A 1 89 ? 15.778 12.321 -11.633 1.00 80.44 89 PHE A CA 1
ATOM 711 C C . PHE A 1 89 ? 16.015 13.746 -11.117 1.00 80.44 89 PHE A C 1
ATOM 713 O O . PHE A 1 89 ? 16.894 13.931 -10.281 1.00 80.44 89 PHE A O 1
ATOM 720 N N . ARG A 1 90 ? 15.217 14.729 -11.561 1.00 79.94 90 ARG A N 1
ATOM 721 C CA . ARG A 1 90 ? 15.381 16.165 -11.269 1.00 79.94 90 ARG A CA 1
ATOM 722 C C . ARG A 1 90 ? 16.787 16.673 -11.596 1.00 79.94 90 ARG A C 1
ATOM 724 O O . ARG A 1 90 ? 17.396 17.378 -10.796 1.00 79.94 90 ARG A O 1
ATOM 731 N N . LEU A 1 91 ? 17.294 16.280 -12.761 1.00 77.44 91 LEU A N 1
ATOM 732 C CA . LEU A 1 91 ? 18.612 16.703 -13.232 1.00 77.44 91 LEU A CA 1
ATOM 733 C C . LEU A 1 91 ? 18.589 18.210 -13.532 1.00 77.44 91 LEU A C 1
ATOM 735 O O . LEU A 1 91 ? 17.616 18.707 -14.101 1.00 77.44 91 LEU A O 1
ATOM 739 N N . GLN A 1 92 ? 19.640 18.925 -13.138 1.00 66.88 92 GLN A N 1
ATOM 740 C CA . GLN A 1 92 ? 19.875 20.330 -13.482 1.00 66.88 92 GLN A CA 1
ATOM 741 C C . GLN A 1 92 ? 21.138 20.409 -14.339 1.00 66.88 92 GLN A C 1
ATOM 743 O O . GLN A 1 92 ? 22.015 19.564 -14.184 1.00 66.88 92 GLN A O 1
ATOM 748 N N . ASP A 1 93 ? 21.231 21.394 -15.236 1.00 51.25 93 ASP A N 1
ATOM 749 C CA . ASP A 1 93 ? 22.457 21.617 -16.007 1.00 51.25 93 ASP A CA 1
ATOM 750 C C . ASP A 1 93 ? 23.611 21.988 -15.071 1.00 51.25 93 ASP A C 1
ATOM 752 O O . ASP A 1 93 ? 23.691 23.107 -14.563 1.00 51.25 93 ASP A O 1
ATOM 756 N N . ASP A 1 94 ? 24.549 21.060 -14.894 1.00 48.53 94 ASP A N 1
ATOM 757 C CA . ASP A 1 94 ? 25.774 21.249 -14.109 1.00 48.53 94 ASP A CA 1
ATOM 758 C C . ASP A 1 94 ? 26.776 22.223 -14.780 1.00 48.53 94 ASP A C 1
ATOM 760 O O . ASP A 1 94 ? 27.901 22.401 -14.312 1.00 48.53 94 ASP A O 1
ATOM 764 N N . HIS A 1 95 ? 26.393 22.893 -15.875 1.00 42.78 95 HIS A N 1
ATOM 765 C CA . HIS A 1 95 ? 27.264 23.787 -16.643 1.00 42.78 95 HIS A CA 1
ATOM 766 C C . HIS A 1 95 ? 27.415 25.214 -16.083 1.00 42.78 95 HIS A C 1
ATOM 768 O O . HIS A 1 95 ? 28.152 26.006 -16.670 1.00 42.78 95 HIS A O 1
ATOM 774 N N . ASN A 1 96 ? 26.813 25.555 -14.938 1.00 31.86 96 ASN A N 1
ATOM 775 C CA . ASN A 1 96 ? 27.154 26.797 -14.232 1.00 31.86 96 ASN A CA 1
ATOM 776 C C . ASN A 1 96 ? 27.025 26.663 -12.701 1.00 31.86 96 ASN A C 1
ATOM 778 O O . ASN A 1 96 ? 25.997 27.043 -12.134 1.00 31.86 96 ASN A O 1
ATOM 782 N N . PRO A 1 97 ? 28.044 26.134 -11.999 1.00 31.00 97 PRO A N 1
ATOM 783 C CA . PRO A 1 97 ? 28.047 26.165 -10.543 1.00 31.00 97 PRO A CA 1
ATOM 784 C C . PRO A 1 97 ? 28.174 27.623 -10.055 1.00 31.00 97 PRO A C 1
ATOM 786 O O . PRO A 1 97 ? 28.909 28.404 -10.666 1.00 31.00 97 PRO A O 1
ATOM 789 N N . PRO A 1 98 ? 27.518 28.035 -8.951 1.00 27.78 98 PRO A N 1
ATOM 790 C CA . PRO A 1 98 ? 27.823 29.315 -8.325 1.00 27.78 98 PRO A CA 1
ATOM 791 C C . PRO A 1 98 ? 29.304 29.330 -7.926 1.00 27.78 98 PRO A C 1
ATOM 793 O O . PRO A 1 98 ? 29.774 28.474 -7.174 1.00 27.78 98 PRO A O 1
ATOM 796 N N . VAL A 1 99 ? 30.043 30.290 -8.486 1.00 30.95 99 VAL A N 1
ATOM 797 C CA . VAL A 1 99 ? 31.493 30.446 -8.330 1.00 30.95 99 VAL A CA 1
ATOM 798 C C . VAL A 1 99 ? 31.834 30.567 -6.844 1.00 30.95 99 VAL A C 1
ATOM 800 O O . VAL A 1 99 ? 31.618 31.607 -6.227 1.00 30.95 99 VAL A O 1
ATOM 803 N N . SER A 1 100 ? 32.381 29.503 -6.263 1.00 31.61 100 SER A N 1
ATOM 804 C CA . SER A 1 100 ? 33.124 29.604 -5.007 1.00 31.61 100 SER A CA 1
ATOM 805 C C . SER A 1 100 ? 34.556 30.034 -5.346 1.00 31.61 100 SER A C 1
ATOM 807 O O . SER A 1 100 ? 35.116 29.521 -6.319 1.00 31.61 100 SER A O 1
ATOM 809 N N . PRO A 1 101 ? 35.158 30.989 -4.615 1.00 29.06 101 PRO A N 1
ATOM 810 C CA . PRO A 1 101 ? 36.495 31.471 -4.938 1.00 29.06 101 PRO A CA 1
ATOM 811 C C . PRO A 1 101 ? 37.533 30.349 -4.753 1.00 29.06 101 PRO A C 1
ATOM 813 O O . PRO A 1 101 ? 37.367 29.500 -3.873 1.00 29.06 101 PRO A O 1
ATOM 816 N N . PRO A 1 102 ? 38.597 30.316 -5.575 1.00 29.25 102 PRO A N 1
ATOM 817 C CA . PRO A 1 102 ? 39.534 29.200 -5.589 1.00 29.25 102 PRO A CA 1
ATOM 818 C C . PRO A 1 102 ? 40.364 29.149 -4.296 1.00 29.25 102 PRO A C 1
ATOM 820 O O . PRO A 1 102 ? 40.864 30.188 -3.854 1.00 29.25 102 PRO A O 1
ATOM 823 N N . PRO A 1 103 ? 40.590 27.959 -3.708 1.00 29.20 103 PRO A N 1
ATOM 824 C CA . PRO A 1 103 ? 41.646 27.783 -2.729 1.00 29.20 103 PRO A CA 1
ATOM 825 C C . PRO A 1 103 ? 43.020 27.824 -3.414 1.00 29.20 103 PRO A C 1
ATOM 827 O O . PRO A 1 103 ? 43.218 27.342 -4.530 1.00 29.20 103 PRO A O 1
ATOM 830 N N . SER A 1 104 ? 43.968 28.439 -2.715 1.00 29.20 104 SER A N 1
ATOM 831 C CA . SER A 1 104 ? 45.361 28.675 -3.091 1.00 29.20 104 SER A CA 1
ATOM 832 C C . SER A 1 104 ? 46.142 27.407 -3.468 1.00 29.20 104 SER A C 1
ATOM 834 O O . SER A 1 104 ? 46.008 26.365 -2.831 1.00 29.20 104 SER A O 1
ATOM 836 N N . GLN A 1 105 ? 47.007 27.551 -4.476 1.00 29.08 105 GLN A N 1
ATOM 837 C CA . GLN A 1 105 ? 47.902 26.534 -5.038 1.00 29.08 105 GLN A CA 1
ATOM 838 C C . GLN A 1 105 ? 48.836 25.865 -4.012 1.00 29.08 105 GLN A C 1
ATOM 840 O O . GLN A 1 105 ? 49.375 26.528 -3.128 1.00 29.08 105 GLN A O 1
ATOM 845 N N . GLY A 1 106 ? 49.122 24.574 -4.234 1.00 26.33 106 GLY A N 1
ATOM 846 C CA . GLY A 1 106 ? 50.153 23.806 -3.529 1.00 26.33 106 GLY A CA 1
ATOM 847 C C . GLY A 1 106 ? 50.563 22.510 -4.252 1.00 26.33 106 GLY A C 1
ATOM 848 O O . GLY A 1 106 ? 50.003 21.456 -3.992 1.00 26.33 106 GLY A O 1
ATOM 849 N N . GLY A 1 107 ? 51.521 22.636 -5.178 1.00 24.53 107 GLY A N 1
ATOM 850 C CA . GLY A 1 107 ? 52.585 21.697 -5.596 1.00 24.53 107 GLY A CA 1
ATOM 851 C C . GLY A 1 107 ? 52.458 20.154 -5.579 1.00 24.53 107 GLY A C 1
ATOM 852 O O . GLY A 1 107 ? 52.522 19.534 -4.528 1.00 24.53 107 GLY A O 1
ATOM 853 N N . ALA A 1 108 ? 52.584 19.596 -6.796 1.00 26.12 108 ALA A N 1
ATOM 854 C CA . ALA A 1 108 ? 53.545 18.563 -7.249 1.00 26.12 108 ALA A CA 1
ATOM 855 C C . ALA A 1 108 ? 53.387 17.053 -6.908 1.00 26.12 108 ALA A C 1
ATOM 857 O O . ALA A 1 108 ? 53.586 16.624 -5.780 1.00 26.12 108 ALA A O 1
ATOM 858 N N . GLY A 1 109 ? 53.298 16.235 -7.978 1.00 23.77 109 GLY A N 1
ATOM 859 C CA . GLY A 1 109 ? 54.288 15.165 -8.222 1.00 23.77 109 GLY A CA 1
ATOM 860 C C . GLY A 1 109 ? 53.806 13.720 -8.473 1.00 23.77 109 GLY A C 1
ATOM 861 O O . GLY A 1 109 ? 53.666 12.958 -7.531 1.00 23.77 109 GLY A O 1
ATOM 862 N N . GLY A 1 110 ? 53.751 13.311 -9.754 1.00 24.05 110 GLY A N 1
ATOM 863 C CA . GLY A 1 110 ? 54.434 12.094 -10.249 1.00 24.05 110 GLY A CA 1
ATOM 864 C C . GLY A 1 110 ? 53.716 10.727 -10.302 1.00 24.05 110 GLY A C 1
ATOM 865 O O . GLY A 1 110 ? 53.359 10.163 -9.278 1.00 24.05 110 GLY A O 1
ATOM 866 N N . GLY A 1 111 ? 53.711 10.113 -11.499 1.00 24.66 111 GLY A N 1
ATOM 867 C CA . GLY A 1 111 ? 53.950 8.663 -11.662 1.00 24.66 111 GLY A CA 1
ATOM 868 C C . GLY A 1 111 ? 52.819 7.800 -12.242 1.00 24.66 111 GLY A C 1
ATOM 869 O O . GLY A 1 111 ? 51.941 7.346 -11.522 1.00 24.66 111 GLY A O 1
ATOM 870 N N . SER A 1 112 ? 52.904 7.490 -13.539 1.00 29.97 112 SER A N 1
ATOM 871 C CA . SER A 1 112 ? 52.093 6.490 -14.261 1.00 29.97 112 SER A CA 1
ATOM 872 C C . SER A 1 112 ? 52.633 5.070 -14.052 1.00 29.97 112 SER A C 1
ATOM 874 O O . SER A 1 112 ? 53.830 4.891 -14.258 1.00 29.97 112 SER A O 1
ATOM 876 N N . GLN A 1 113 ? 51.773 4.063 -13.843 1.00 25.77 113 GLN A N 1
ATOM 877 C CA . GLN A 1 113 ? 51.978 2.700 -14.371 1.00 25.77 113 GLN A CA 1
ATOM 878 C C . GLN A 1 113 ? 50.644 1.978 -14.634 1.00 25.77 113 GLN A C 1
ATOM 880 O O . GLN A 1 113 ? 49.751 1.932 -13.792 1.00 25.77 113 GLN A O 1
ATOM 885 N N . VAL A 1 114 ? 50.549 1.398 -15.832 1.00 30.22 114 VAL A N 1
ATOM 886 C CA . VAL A 1 114 ? 49.482 0.515 -16.317 1.00 30.22 114 VAL A CA 1
ATOM 887 C C . VAL A 1 114 ? 49.820 -0.919 -15.906 1.00 30.22 114 VAL A C 1
ATOM 889 O O . VAL A 1 114 ? 50.938 -1.369 -16.150 1.00 30.22 114 VAL A O 1
ATOM 892 N N . SER A 1 115 ? 48.862 -1.664 -15.349 1.00 26.56 115 SER A N 1
ATOM 893 C CA . SER A 1 115 ? 48.932 -3.130 -15.328 1.00 26.56 115 SER A CA 1
ATOM 894 C C . SER A 1 115 ? 47.564 -3.740 -15.624 1.00 26.56 115 SER A C 1
ATOM 896 O O . SER A 1 115 ? 46.538 -3.347 -15.070 1.00 26.56 115 SER A O 1
ATOM 898 N N . SER A 1 116 ? 47.570 -4.670 -16.572 1.00 32.03 116 SER A N 1
ATOM 899 C CA . SER A 1 116 ? 46.462 -5.513 -16.989 1.00 32.03 116 SER A CA 1
ATOM 900 C C . SER A 1 116 ? 46.349 -6.715 -16.047 1.00 32.03 116 SER A C 1
ATOM 902 O O . SER A 1 116 ? 47.304 -7.463 -15.860 1.00 32.03 116 SER A O 1
ATOM 904 N N . GLY A 1 117 ? 45.166 -6.931 -15.472 1.00 25.58 117 GLY A N 1
ATOM 905 C CA . GLY A 1 117 ? 44.874 -8.109 -14.658 1.00 25.58 117 GLY A CA 1
ATOM 906 C C . GLY A 1 117 ? 43.371 -8.349 -14.582 1.00 25.58 117 GLY A C 1
ATOM 907 O O . GLY A 1 117 ? 42.624 -7.467 -14.168 1.00 25.58 117 GLY A O 1
ATOM 908 N N . GLY A 1 118 ? 42.925 -9.522 -15.039 1.00 31.66 118 GLY A N 1
ATOM 909 C CA . GLY A 1 118 ? 41.519 -9.927 -15.040 1.00 31.66 118 GLY A CA 1
ATOM 910 C C . GLY A 1 118 ? 40.925 -9.942 -13.630 1.00 31.66 118 GLY A C 1
ATOM 911 O O . GLY A 1 118 ? 41.530 -10.462 -12.696 1.00 31.66 118 GLY A O 1
ATOM 912 N N . ALA A 1 119 ? 39.736 -9.360 -13.477 1.00 29.45 119 ALA A N 1
ATOM 913 C CA . ALA A 1 119 ? 39.071 -9.244 -12.188 1.00 29.45 119 ALA A CA 1
ATOM 914 C C . ALA A 1 119 ? 38.183 -10.465 -11.906 1.00 29.45 119 ALA A C 1
ATOM 916 O O . ALA A 1 119 ? 37.115 -10.627 -12.499 1.00 29.45 119 ALA A O 1
ATOM 917 N N . SER A 1 120 ? 38.605 -11.292 -10.951 1.00 27.52 120 SER A N 1
ATOM 918 C CA . SER A 1 120 ? 37.691 -12.104 -10.137 1.00 27.52 120 SER A CA 1
ATOM 919 C C . SER A 1 120 ? 36.799 -11.180 -9.288 1.00 27.52 120 SER A C 1
ATOM 921 O O . SER A 1 120 ? 37.237 -10.081 -8.931 1.00 27.52 120 SER A O 1
ATOM 923 N N . PRO A 1 121 ? 35.560 -11.575 -8.938 1.00 29.61 121 PRO A N 1
ATOM 924 C CA . PRO A 1 121 ? 34.682 -10.721 -8.144 1.00 29.61 121 PRO A CA 1
ATOM 925 C C . PRO A 1 121 ? 35.253 -10.547 -6.725 1.00 29.61 121 PRO A C 1
ATOM 927 O O . PRO A 1 121 ? 35.764 -11.515 -6.156 1.00 29.61 121 PRO A O 1
ATOM 930 N N . PRO A 1 122 ? 35.182 -9.342 -6.130 1.00 34.16 122 PRO A N 1
ATOM 931 C CA . PRO A 1 122 ? 35.706 -9.125 -4.794 1.00 34.16 122 PRO A CA 1
ATOM 932 C C . PRO A 1 122 ? 34.823 -9.823 -3.757 1.00 34.16 122 PRO A C 1
ATOM 934 O O . PRO A 1 122 ? 33.606 -9.645 -3.713 1.00 34.16 122 PRO A O 1
ATOM 937 N N . SER A 1 123 ? 35.469 -10.598 -2.893 1.00 34.44 123 SER A N 1
ATOM 938 C CA . SER A 1 123 ? 34.937 -11.112 -1.635 1.00 34.44 123 SER A CA 1
ATOM 939 C C . SER A 1 123 ? 34.757 -9.951 -0.648 1.00 34.44 123 SER A C 1
ATOM 941 O O . SER A 1 123 ? 35.651 -9.660 0.146 1.00 34.44 123 SER A O 1
ATOM 943 N N . GLY A 1 124 ? 33.639 -9.234 -0.746 1.00 30.25 124 GLY A N 1
ATOM 944 C CA . GLY A 1 124 ? 33.260 -8.165 0.179 1.00 30.25 124 GLY A CA 1
ATOM 945 C C . GLY A 1 124 ? 31.971 -8.506 0.919 1.00 30.25 124 GLY A C 1
ATOM 946 O O . GLY A 1 124 ? 31.049 -9.067 0.329 1.00 30.25 124 GLY A O 1
ATOM 947 N N . ASP A 1 125 ? 31.916 -8.166 2.206 1.00 29.17 125 ASP A N 1
ATOM 948 C CA . ASP A 1 125 ? 30.717 -8.264 3.040 1.00 29.17 125 ASP A CA 1
ATOM 949 C C . ASP A 1 125 ? 29.546 -7.506 2.369 1.00 29.17 125 ASP A C 1
ATOM 951 O O . ASP A 1 125 ? 29.657 -6.294 2.138 1.00 29.17 125 ASP A O 1
ATOM 955 N N . PRO A 1 126 ? 28.424 -8.172 2.028 1.00 34.25 126 PRO A N 1
ATOM 956 C CA . PRO A 1 126 ? 27.295 -7.543 1.339 1.00 34.25 126 PRO A CA 1
ATOM 957 C C . PRO A 1 126 ? 26.658 -6.388 2.131 1.00 34.25 126 PRO A C 1
ATOM 959 O O . PRO A 1 126 ? 25.888 -5.616 1.559 1.00 34.25 126 PRO A O 1
ATOM 962 N N . ALA A 1 127 ? 26.985 -6.232 3.419 1.00 31.97 127 ALA A N 1
ATOM 963 C CA . ALA A 1 127 ? 26.547 -5.110 4.243 1.00 31.97 127 ALA A CA 1
ATOM 964 C C . ALA A 1 127 ? 27.226 -3.767 3.903 1.00 31.97 127 ALA A C 1
ATOM 966 O O . ALA A 1 127 ? 26.734 -2.727 4.345 1.00 31.97 127 ALA A O 1
ATOM 967 N N . ASN A 1 128 ? 28.321 -3.762 3.129 1.00 28.78 128 ASN A N 1
ATOM 968 C CA . ASN A 1 128 ? 29.206 -2.598 3.003 1.00 28.78 128 ASN A CA 1
ATOM 969 C C . ASN A 1 128 ? 29.411 -2.090 1.564 1.00 28.78 128 ASN A C 1
ATOM 971 O O . ASN A 1 128 ? 30.453 -1.520 1.250 1.00 28.78 128 ASN A O 1
ATOM 975 N N . TYR A 1 129 ? 28.428 -2.274 0.676 1.00 28.53 129 TYR A N 1
ATOM 976 C CA . TYR A 1 129 ? 28.421 -1.562 -0.607 1.00 28.53 129 TYR A CA 1
ATOM 977 C C . TYR A 1 129 ? 28.060 -0.086 -0.366 1.00 28.53 129 TYR A C 1
ATOM 979 O O . TYR A 1 129 ? 26.906 0.197 -0.019 1.00 28.53 129 TYR A O 1
ATOM 987 N N . PRO A 1 130 ? 28.993 0.872 -0.542 1.00 31.92 130 PRO A N 1
ATOM 988 C CA . PRO A 1 130 ? 28.657 2.281 -0.429 1.00 31.92 130 PRO A CA 1
ATOM 989 C C . PRO A 1 130 ? 27.657 2.626 -1.535 1.00 31.92 130 PRO A C 1
ATOM 991 O O . PRO A 1 130 ? 27.929 2.445 -2.722 1.00 31.92 130 PRO A O 1
ATOM 994 N N . ARG A 1 131 ? 26.471 3.099 -1.143 1.00 39.94 131 ARG A N 1
ATOM 995 C CA . ARG A 1 131 ? 25.507 3.681 -2.079 1.00 39.94 131 ARG A CA 1
ATOM 996 C C . ARG A 1 131 ? 26.157 4.903 -2.729 1.00 39.94 131 ARG A C 1
ATOM 998 O O . ARG A 1 131 ? 26.608 5.790 -2.007 1.00 39.94 131 ARG A O 1
ATOM 1005 N N . SER A 1 132 ? 26.210 4.946 -4.060 1.00 39.72 132 SER A N 1
ATOM 1006 C CA . SER A 1 132 ? 26.695 6.113 -4.809 1.00 39.72 132 SER A CA 1
ATOM 1007 C C . SER A 1 132 ? 25.923 7.374 -4.407 1.00 39.72 132 SER A C 1
ATOM 1009 O O . SER A 1 132 ? 24.756 7.274 -4.032 1.00 39.72 132 SER A O 1
ATOM 1011 N N . GLU A 1 133 ? 26.510 8.565 -4.545 1.00 35.59 133 GLU A N 1
ATOM 1012 C CA . GLU A 1 133 ? 25.798 9.843 -4.340 1.00 35.59 133 GLU A CA 1
ATOM 1013 C C . GLU A 1 133 ? 24.500 9.920 -5.170 1.00 35.59 133 GLU A C 1
ATOM 1015 O O . GLU A 1 133 ? 23.475 10.393 -4.685 1.00 35.59 133 GLU A O 1
ATOM 1020 N N . ALA A 1 134 ? 24.474 9.295 -6.353 1.00 36.78 134 ALA A N 1
ATOM 1021 C CA . ALA A 1 134 ? 23.267 9.126 -7.166 1.00 36.78 134 ALA A CA 1
ATOM 1022 C C . ALA A 1 134 ? 22.130 8.343 -6.465 1.00 36.78 134 ALA A C 1
ATOM 1024 O O . ALA A 1 134 ? 20.958 8.589 -6.723 1.00 36.78 134 ALA A O 1
ATOM 1025 N N . ASP A 1 135 ? 22.439 7.428 -5.544 1.00 39.28 135 ASP A N 1
ATOM 1026 C CA . ASP A 1 135 ? 21.441 6.689 -4.755 1.00 39.28 135 ASP A CA 1
ATOM 1027 C C . ASP A 1 135 ? 20.927 7.528 -3.564 1.00 39.28 135 ASP A C 1
ATOM 1029 O O . ASP A 1 135 ? 19.861 7.236 -3.019 1.00 39.28 135 ASP A O 1
ATOM 1033 N N . GLN A 1 136 ? 21.670 8.569 -3.160 1.00 41.91 136 GLN A N 1
ATOM 1034 C CA . GLN A 1 136 ? 21.286 9.503 -2.093 1.00 41.91 136 GLN A CA 1
ATOM 1035 C C . GLN A 1 136 ? 20.335 10.605 -2.594 1.00 41.91 136 GLN A C 1
ATOM 1037 O O . GLN A 1 136 ? 19.570 11.157 -1.805 1.00 41.91 136 GLN A O 1
ATOM 1042 N N . VAL A 1 137 ? 20.323 10.876 -3.905 1.00 40.50 137 VAL A N 1
ATOM 1043 C CA . VAL A 1 137 ? 19.506 11.931 -4.535 1.00 40.50 137 VAL A CA 1
ATOM 1044 C C . VAL A 1 137 ? 18.161 11.409 -5.078 1.00 40.50 137 VAL A C 1
ATOM 1046 O O . VAL A 1 137 ? 17.215 12.179 -5.263 1.00 40.50 137 VAL A O 1
ATOM 1049 N N . VAL A 1 138 ? 17.994 10.095 -5.274 1.00 47.50 138 VAL A N 1
ATOM 1050 C CA . VAL A 1 138 ? 16.795 9.545 -5.936 1.00 47.50 138 VAL A CA 1
ATOM 1051 C C . VAL A 1 138 ? 15.725 9.112 -4.934 1.00 47.50 138 VAL A C 1
ATOM 1053 O O . VAL A 1 138 ? 15.730 8.003 -4.395 1.00 47.50 138 VAL A O 1
ATOM 1056 N N . SER A 1 139 ? 14.714 9.966 -4.752 1.00 58.69 139 SER A N 1
ATOM 1057 C CA . SER A 1 139 ? 13.430 9.564 -4.168 1.00 58.69 139 SER A CA 1
ATOM 1058 C C . SER A 1 139 ? 12.796 8.483 -5.046 1.00 58.69 139 SER A C 1
ATOM 1060 O O . SER A 1 139 ? 12.184 8.808 -6.056 1.00 58.69 139 SER A O 1
ATOM 1062 N N . ARG A 1 140 ? 12.907 7.202 -4.672 1.00 67.50 140 ARG A N 1
ATOM 1063 C CA . ARG A 1 140 ? 12.291 6.086 -5.412 1.00 67.50 140 ARG A CA 1
ATOM 1064 C C . ARG A 1 140 ? 10.765 6.142 -5.257 1.00 67.50 140 ARG A C 1
ATOM 1066 O O . ARG A 1 140 ? 10.270 5.795 -4.181 1.00 67.50 140 ARG A O 1
ATOM 1073 N N . PRO A 1 141 ? 9.997 6.557 -6.282 1.00 73.94 141 PRO A N 1
ATOM 1074 C CA . PRO A 1 141 ? 8.553 6.602 -6.153 1.00 73.94 141 PRO A CA 1
ATOM 1075 C C . PRO A 1 141 ? 7.993 5.182 -6.031 1.00 73.94 141 PRO A C 1
ATOM 1077 O O . PRO A 1 141 ? 8.537 4.216 -6.578 1.00 73.94 141 PRO A O 1
ATOM 1080 N N . SER A 1 142 ? 6.871 5.071 -5.329 1.00 71.50 142 SER A N 1
ATOM 1081 C CA . SER A 1 142 ? 5.984 3.913 -5.394 1.00 71.50 142 SER A CA 1
ATOM 1082 C C . SER A 1 142 ? 4.692 4.326 -6.084 1.00 71.50 142 SER A C 1
ATOM 1084 O O . SER A 1 142 ? 4.130 5.361 -5.733 1.00 71.50 142 SER A O 1
ATOM 1086 N N . GLY A 1 143 ? 4.180 3.501 -6.995 1.00 77.31 143 GLY A N 1
ATOM 1087 C CA . GLY A 1 143 ? 2.845 3.668 -7.584 1.00 77.31 143 GLY A CA 1
ATOM 1088 C C . GLY A 1 143 ? 1.730 3.057 -6.731 1.00 77.31 143 GLY A C 1
ATOM 1089 O O . GLY A 1 143 ? 0.800 2.484 -7.289 1.00 77.31 143 GLY A O 1
ATOM 1090 N N . THR A 1 144 ? 1.869 3.062 -5.401 1.00 93.88 144 THR A N 1
ATOM 1091 C CA . THR A 1 144 ? 0.912 2.401 -4.502 1.00 93.88 144 THR A CA 1
ATOM 1092 C C . THR A 1 144 ? -0.345 3.244 -4.338 1.00 93.88 144 THR A C 1
ATOM 1094 O O . THR A 1 144 ? -0.252 4.435 -4.046 1.00 93.88 144 THR A O 1
ATOM 1097 N N . ILE A 1 145 ? -1.503 2.598 -4.441 1.00 96.38 145 ILE A N 1
ATOM 1098 C CA . ILE A 1 145 ? -2.802 3.152 -4.065 1.00 96.38 145 ILE A CA 1
ATOM 1099 C C . ILE A 1 145 ? -3.507 2.189 -3.113 1.00 96.38 145 ILE A C 1
ATOM 1101 O O . ILE A 1 145 ? -3.431 0.971 -3.287 1.00 96.38 145 ILE A O 1
ATOM 1105 N N . HIS A 1 146 ? -4.185 2.757 -2.122 1.00 97.94 146 HIS A N 1
ATOM 1106 C CA . HIS A 1 146 ? -5.111 2.063 -1.243 1.00 97.94 146 HIS A CA 1
ATOM 1107 C C . HIS A 1 146 ? -6.500 2.689 -1.386 1.00 97.94 146 HIS A C 1
ATOM 1109 O O . HIS A 1 146 ? -6.613 3.904 -1.547 1.00 97.94 146 HIS A O 1
ATOM 1115 N N . CYS A 1 147 ? -7.540 1.866 -1.315 1.00 98.25 147 CYS A N 1
ATOM 1116 C CA . CYS A 1 147 ? -8.928 2.300 -1.271 1.00 98.25 147 CYS A CA 1
ATOM 1117 C C . CYS A 1 147 ? -9.693 1.416 -0.286 1.00 98.25 147 CYS A C 1
ATOM 1119 O O . CYS A 1 147 ? -9.582 0.193 -0.352 1.00 98.25 147 CYS A O 1
ATOM 1121 N N . ALA A 1 148 ? -10.468 2.040 0.595 1.00 98.38 148 ALA A N 1
ATOM 1122 C CA . ALA A 1 148 ? -11.424 1.385 1.473 1.00 98.38 148 ALA A CA 1
ATOM 1123 C C . ALA A 1 148 ? -12.808 2.000 1.253 1.00 98.38 148 ALA A C 1
ATOM 1125 O O . ALA A 1 148 ? -12.913 3.186 0.940 1.00 98.38 148 ALA A O 1
ATOM 1126 N N . GLY A 1 149 ? -13.852 1.194 1.410 1.00 98.19 149 GLY A N 1
ATOM 1127 C CA . GLY A 1 149 ? -15.237 1.628 1.283 1.00 98.19 149 GLY A CA 1
ATOM 1128 C C . GLY A 1 149 ? -16.123 0.963 2.326 1.00 98.19 149 GLY A C 1
ATOM 1129 O O . GLY A 1 149 ? -15.882 -0.185 2.702 1.00 98.19 149 GLY A O 1
ATOM 1130 N N . LEU A 1 150 ? -17.135 1.708 2.764 1.00 98.12 150 LEU A N 1
ATOM 1131 C CA . LEU A 1 150 ? -18.235 1.260 3.611 1.00 98.12 150 LEU A CA 1
ATOM 1132 C C . LEU A 1 150 ? -19.514 1.330 2.769 1.00 98.12 150 LEU A C 1
ATOM 1134 O O . LEU A 1 150 ? -19.845 2.397 2.252 1.00 98.12 150 LEU A O 1
ATOM 1138 N N . ASP A 1 151 ? -20.194 0.201 2.581 1.00 97.06 151 ASP A N 1
ATOM 1139 C CA . ASP A 1 151 ? -21.430 0.145 1.793 1.00 97.06 151 ASP A CA 1
ATOM 1140 C C . ASP A 1 151 ? -22.683 0.487 2.626 1.00 97.06 151 ASP A C 1
ATOM 1142 O O . ASP A 1 151 ? -22.639 0.606 3.852 1.00 97.06 151 ASP A O 1
ATOM 1146 N N . GLY A 1 152 ? -23.834 0.627 1.956 1.00 95.69 152 GLY A N 1
ATOM 1147 C CA . GLY A 1 152 ? -25.113 0.936 2.610 1.00 95.69 152 GLY A CA 1
ATOM 1148 C C . GLY A 1 152 ? -25.667 -0.180 3.509 1.00 95.69 152 GLY A C 1
ATOM 1149 O O . GLY A 1 152 ? -26.572 0.076 4.298 1.00 95.69 152 GLY A O 1
ATOM 1150 N N . ALA A 1 153 ? -25.133 -1.401 3.420 1.00 95.94 153 ALA A N 1
ATOM 1151 C CA . ALA A 1 153 ? -25.436 -2.497 4.341 1.00 95.94 153 ALA A CA 1
ATOM 1152 C C . ALA A 1 153 ? -24.482 -2.514 5.551 1.00 95.94 153 ALA A C 1
ATOM 1154 O O . ALA A 1 153 ? -24.634 -3.331 6.462 1.00 95.94 153 ALA A O 1
ATOM 1155 N N . GLY A 1 154 ? -23.509 -1.601 5.589 1.00 95.12 154 GLY A N 1
ATOM 1156 C CA . GLY A 1 154 ? -22.527 -1.510 6.650 1.00 95.12 154 GLY A CA 1
ATOM 1157 C C . GLY A 1 154 ? -21.349 -2.473 6.498 1.00 95.12 154 GLY A C 1
ATOM 1158 O O . GLY A 1 154 ? -20.673 -2.758 7.484 1.00 95.12 154 GLY A O 1
ATOM 1159 N N . ASN A 1 155 ? -21.094 -3.006 5.305 1.00 97.56 155 ASN A N 1
ATOM 1160 C CA . ASN A 1 155 ? -19.914 -3.832 5.079 1.00 97.56 155 ASN A CA 1
ATOM 1161 C C . ASN A 1 155 ? -18.721 -2.977 4.672 1.00 97.56 155 ASN A C 1
ATOM 1163 O O . ASN A 1 155 ? -18.836 -2.089 3.826 1.00 97.56 155 ASN A O 1
ATOM 1167 N N . ILE A 1 156 ? -17.560 -3.297 5.234 1.00 97.81 156 ILE A N 1
ATOM 1168 C CA . ILE A 1 156 ? -16.285 -2.693 4.867 1.00 97.81 156 ILE A CA 1
ATOM 1169 C C . ILE A 1 156 ? -15.533 -3.621 3.923 1.00 97.81 156 ILE A C 1
ATOM 1171 O O . ILE A 1 156 ? -15.473 -4.838 4.105 1.00 97.81 156 ILE A O 1
ATOM 1175 N N . SER A 1 157 ? -14.915 -3.039 2.903 1.00 98.06 157 SER A N 1
ATOM 1176 C CA . SER A 1 157 ? -13.965 -3.721 2.027 1.00 98.06 157 SER A CA 1
ATOM 1177 C C . SER A 1 157 ? -12.840 -2.774 1.645 1.00 98.06 157 SER A C 1
ATOM 1179 O O . SER A 1 157 ? -13.024 -1.558 1.614 1.00 98.06 157 SER A O 1
ATOM 1181 N N . CYS A 1 158 ? -11.661 -3.315 1.347 1.00 98.06 158 CYS A N 1
ATOM 1182 C CA . CYS A 1 158 ? -10.543 -2.502 0.895 1.00 98.06 158 CYS A CA 1
ATOM 1183 C C . CYS A 1 158 ? -9.650 -3.241 -0.103 1.00 98.06 158 CYS A C 1
ATOM 1185 O O . CYS A 1 158 ? -9.713 -4.461 -0.255 1.00 98.06 158 CYS A O 1
ATOM 1187 N N . VAL A 1 159 ? -8.812 -2.477 -0.798 1.00 98.44 159 VAL A N 1
ATOM 1188 C CA . VAL A 1 159 ? -7.862 -2.963 -1.793 1.00 98.44 159 VAL A CA 1
ATOM 1189 C C . VAL A 1 159 ? -6.607 -2.095 -1.776 1.00 98.44 159 VAL A C 1
ATOM 1191 O O . VAL A 1 159 ? -6.686 -0.870 -1.712 1.00 98.44 159 VAL A O 1
ATOM 1194 N N . THR A 1 160 ? -5.438 -2.726 -1.878 1.00 98.38 160 THR A N 1
ATOM 1195 C CA . THR A 1 160 ? -4.157 -2.042 -2.104 1.00 98.38 160 THR A CA 1
ATOM 1196 C C . THR A 1 160 ? -3.484 -2.652 -3.325 1.00 98.38 160 THR A C 1
ATOM 1198 O O . THR A 1 160 ? -3.401 -3.870 -3.457 1.00 98.38 160 THR A O 1
ATOM 1201 N N . THR A 1 161 ? -2.980 -1.816 -4.230 1.00 97.88 161 THR A N 1
ATOM 1202 C CA . THR A 1 161 ? -2.231 -2.270 -5.411 1.00 97.88 161 THR A CA 1
ATOM 1203 C C . THR A 1 161 ? -1.032 -1.372 -5.680 1.00 97.88 161 THR A C 1
ATOM 1205 O O . THR A 1 161 ? -1.036 -0.189 -5.342 1.00 97.88 161 THR A O 1
ATOM 1208 N N . THR A 1 162 ? 0.031 -1.945 -6.247 1.00 97.19 162 THR A N 1
ATOM 1209 C CA . THR A 1 162 ? 1.287 -1.238 -6.516 1.00 97.19 162 THR A CA 1
ATOM 1210 C C . THR A 1 162 ? 2.152 -1.967 -7.542 1.00 97.19 162 THR A C 1
ATOM 1212 O O . THR A 1 162 ? 2.134 -3.194 -7.635 1.00 97.19 162 THR A O 1
ATOM 1215 N N . SER A 1 163 ? 3.015 -1.222 -8.235 1.00 95.00 163 SER A N 1
ATOM 1216 C CA . SER A 1 163 ? 4.186 -1.774 -8.932 1.00 95.00 163 SER A CA 1
ATOM 1217 C C . SER A 1 163 ? 5.392 -1.978 -7.997 1.00 95.00 163 SER A C 1
ATOM 1219 O O . SER A 1 163 ? 6.373 -2.629 -8.366 1.00 95.00 163 SER A O 1
ATOM 1221 N N . GLY A 1 164 ? 5.316 -1.501 -6.753 1.00 93.19 164 GLY A N 1
ATOM 1222 C CA . GLY A 1 164 ? 6.374 -1.537 -5.746 1.00 93.19 164 GLY A CA 1
ATOM 1223 C C . GLY A 1 164 ? 7.349 -0.366 -5.867 1.00 93.19 164 GLY A C 1
ATOM 1224 O O . GLY A 1 164 ? 7.075 0.623 -6.541 1.00 93.19 164 GLY A O 1
ATOM 1225 N N . LEU A 1 165 ? 8.495 -0.476 -5.189 1.00 8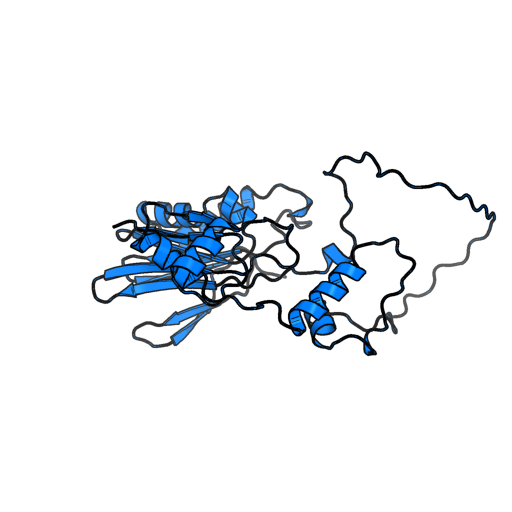9.88 165 LEU A N 1
ATOM 1226 C CA . LEU A 1 165 ? 9.569 0.512 -5.316 1.00 89.88 165 LEU A CA 1
ATOM 1227 C C . LEU A 1 165 ? 10.183 0.459 -6.719 1.00 89.88 165 LEU A C 1
ATOM 1229 O O . LEU A 1 165 ? 10.468 -0.631 -7.232 1.00 89.88 165 LEU A O 1
ATOM 1233 N N . ALA A 1 166 ? 10.441 1.632 -7.298 1.00 88.69 166 ALA A N 1
ATOM 1234 C CA . ALA A 1 166 ? 11.249 1.745 -8.506 1.00 88.69 166 ALA A CA 1
ATOM 1235 C C . ALA A 1 166 ? 12.615 1.059 -8.315 1.00 88.69 166 ALA A C 1
ATOM 1237 O O . ALA A 1 166 ? 13.231 1.148 -7.248 1.00 88.69 166 ALA A O 1
ATOM 1238 N N . PHE A 1 167 ? 13.061 0.350 -9.355 1.00 89.19 167 PHE A N 1
ATOM 1239 C CA . PHE A 1 167 ? 14.362 -0.333 -9.409 1.00 89.19 167 PHE A CA 1
ATOM 1240 C C . PHE A 1 167 ? 14.619 -1.344 -8.280 1.00 89.19 167 PHE A C 1
ATOM 1242 O O . PHE A 1 167 ? 15.760 -1.619 -7.907 1.00 89.19 167 PHE A O 1
ATOM 1249 N N . LYS A 1 168 ? 13.548 -1.895 -7.699 1.00 90.88 168 LYS A N 1
ATOM 1250 C CA . LYS A 1 168 ? 13.643 -2.951 -6.690 1.00 90.88 168 LYS A CA 1
ATOM 1251 C C . LYS A 1 168 ? 14.410 -4.165 -7.224 1.00 90.88 168 LYS A C 1
ATOM 1253 O O . LYS A 1 168 ? 14.325 -4.487 -8.411 1.00 90.88 168 LYS A O 1
ATOM 1258 N N . LEU A 1 169 ? 15.081 -4.877 -6.318 1.00 90.81 169 LEU A N 1
ATOM 1259 C CA . LEU A 1 169 ? 15.663 -6.181 -6.627 1.00 90.81 169 LEU A CA 1
ATOM 1260 C C . LEU A 1 169 ? 14.588 -7.105 -7.232 1.00 90.81 169 LEU A C 1
ATOM 1262 O O . LEU A 1 169 ? 13.448 -7.108 -6.740 1.00 90.81 169 LEU A O 1
ATOM 1266 N N . PRO A 1 170 ? 14.908 -7.886 -8.281 1.00 92.81 170 PRO A N 1
ATOM 1267 C CA . PRO A 1 170 ? 13.996 -8.893 -8.804 1.00 92.81 170 PRO A CA 1
ATOM 1268 C C . PRO A 1 170 ? 13.489 -9.806 -7.682 1.00 92.81 170 PRO A C 1
ATOM 1270 O O . PRO A 1 170 ? 14.264 -10.281 -6.861 1.00 92.81 170 PRO A O 1
ATOM 1273 N N . GLY A 1 171 ? 12.173 -10.014 -7.622 1.00 93.56 171 GLY A N 1
ATOM 1274 C CA . GLY A 1 171 ? 11.540 -10.813 -6.568 1.00 93.56 171 GLY A CA 1
ATOM 1275 C C . GLY A 1 171 ? 11.193 -10.050 -5.283 1.00 93.56 171 GLY A C 1
ATOM 1276 O O . GLY A 1 171 ? 10.450 -10.586 -4.470 1.00 93.56 171 GLY A O 1
ATOM 1277 N N . ARG A 1 172 ? 11.621 -8.789 -5.100 1.00 96.56 172 ARG A N 1
ATOM 1278 C CA . ARG A 1 172 ? 11.214 -7.987 -3.930 1.00 96.56 172 ARG A CA 1
ATOM 1279 C C . ARG A 1 172 ? 9.696 -7.792 -3.897 1.00 96.56 172 ARG A C 1
ATOM 1281 O O . ARG A 1 172 ? 9.111 -7.183 -4.803 1.00 96.56 172 ARG A O 1
ATOM 1288 N N . VAL A 1 173 ? 9.090 -8.198 -2.784 1.00 97.00 173 VAL A N 1
ATOM 1289 C CA . VAL A 1 173 ? 7.677 -7.982 -2.442 1.00 97.00 173 VAL A CA 1
ATOM 1290 C C . VAL A 1 173 ? 7.580 -6.941 -1.323 1.00 97.00 173 VAL A C 1
ATOM 1292 O O . VAL A 1 173 ? 8.404 -6.921 -0.415 1.00 97.00 173 VAL A O 1
ATOM 1295 N N . GLY A 1 174 ? 6.631 -6.012 -1.452 1.00 95.62 174 GLY A N 1
ATOM 1296 C CA . GLY A 1 174 ? 6.334 -5.004 -0.429 1.00 95.62 174 GLY A CA 1
ATOM 1297 C C . GLY A 1 174 ? 5.129 -5.390 0.427 1.00 95.62 174 GLY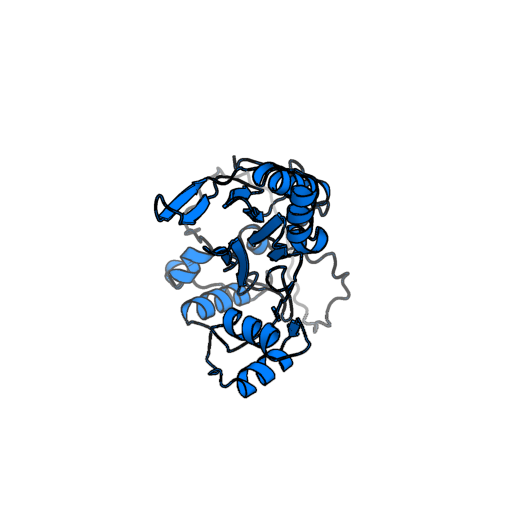 A C 1
ATOM 1298 O O . GLY A 1 174 ? 4.617 -6.498 0.336 1.00 95.62 174 GLY A O 1
ATOM 1299 N N . ASP A 1 175 ? 4.643 -4.438 1.211 1.00 97.69 175 ASP A N 1
ATOM 1300 C CA . ASP A 1 175 ? 3.486 -4.578 2.096 1.00 97.69 175 ASP A CA 1
ATOM 1301 C C . ASP A 1 175 ? 2.159 -4.768 1.352 1.00 97.69 175 ASP A C 1
ATOM 1303 O O . ASP A 1 175 ? 1.306 -5.504 1.827 1.00 97.69 175 ASP A O 1
ATOM 1307 N N . SER A 1 176 ? 1.980 -4.144 0.184 1.00 97.69 176 SER A N 1
ATOM 1308 C CA . SER A 1 176 ? 0.677 -4.032 -0.496 1.00 97.69 176 SER A CA 1
ATOM 1309 C C . SER A 1 176 ? -0.069 -5.344 -0.769 1.00 97.69 176 SER A C 1
ATOM 1311 O O . SER A 1 176 ? -1.289 -5.316 -0.834 1.00 97.69 176 SER A O 1
ATOM 1313 N N . ALA A 1 177 ? 0.632 -6.467 -0.947 1.00 96.94 177 ALA A N 1
ATOM 1314 C CA . ALA A 1 177 ? 0.017 -7.781 -1.184 1.00 96.94 177 ALA A CA 1
ATOM 1315 C C . ALA A 1 177 ? -0.078 -8.647 0.088 1.00 96.94 177 ALA A C 1
ATOM 1317 O O . ALA A 1 177 ? -0.523 -9.789 0.022 1.00 96.94 177 ALA A O 1
ATOM 1318 N N . VAL A 1 178 ? 0.384 -8.131 1.231 1.00 97.81 178 VAL A N 1
ATOM 1319 C CA . VAL A 1 178 ? 0.465 -8.852 2.503 1.00 97.81 178 VAL A CA 1
ATOM 1320 C C . VAL A 1 178 ? -0.634 -8.350 3.433 1.00 97.81 178 VAL A C 1
ATOM 1322 O O . VAL A 1 178 ? -0.594 -7.216 3.919 1.00 97.81 178 VAL A O 1
ATOM 1325 N N . ILE A 1 179 ? -1.610 -9.223 3.682 1.00 97.94 179 ILE A N 1
ATOM 1326 C CA . ILE A 1 179 ? -2.729 -8.987 4.599 1.00 97.94 179 ILE A CA 1
ATOM 1327 C C . ILE A 1 179 ? -2.173 -8.719 6.005 1.00 97.94 179 ILE A C 1
AT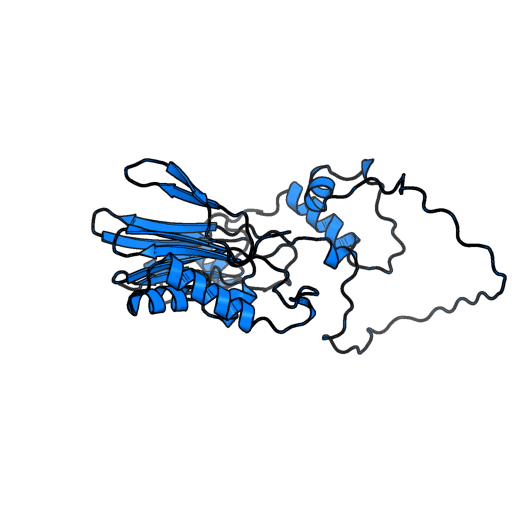OM 1329 O O . ILE A 1 179 ? -1.296 -9.431 6.486 1.00 97.94 179 ILE A O 1
ATOM 1333 N N . GLY A 1 180 ? -2.655 -7.659 6.646 1.00 97.75 180 GLY A N 1
ATOM 1334 C CA . GLY A 1 180 ? -2.179 -7.167 7.939 1.00 97.75 180 GLY A CA 1
ATOM 1335 C C . GLY A 1 180 ? -1.059 -6.129 7.837 1.00 97.75 180 GLY A C 1
ATOM 1336 O O . GLY A 1 180 ? -0.931 -5.286 8.720 1.00 97.75 180 GLY A O 1
ATOM 1337 N N . ALA A 1 181 ? -0.289 -6.111 6.746 1.00 97.75 181 ALA A N 1
ATOM 1338 C CA . ALA A 1 181 ? 0.719 -5.081 6.511 1.00 97.75 181 ALA A CA 1
ATOM 1339 C C . ALA A 1 181 ? 0.174 -3.979 5.597 1.00 97.75 181 ALA A C 1
ATOM 1341 O O . ALA A 1 181 ? -0.139 -2.889 6.071 1.00 97.75 181 ALA A O 1
ATOM 1342 N N . GLY A 1 182 ? 0.029 -4.250 4.296 1.00 96.88 182 GLY A N 1
ATOM 1343 C CA . GLY A 1 182 ? -0.365 -3.237 3.307 1.00 96.88 182 GLY A CA 1
ATOM 1344 C C . GLY A 1 182 ? -1.853 -2.898 3.293 1.00 96.88 182 GLY A C 1
ATOM 1345 O O . GLY A 1 182 ? -2.253 -1.865 2.750 1.00 96.88 182 GLY A O 1
ATOM 1346 N N . LEU A 1 183 ? -2.662 -3.797 3.851 1.00 98.44 183 LEU A N 1
ATOM 1347 C CA . LEU A 1 183 ? -4.083 -3.611 4.097 1.00 98.44 183 LEU A CA 1
ATOM 1348 C C . LEU A 1 183 ? -4.590 -4.586 5.158 1.00 98.44 183 LEU A C 1
ATOM 1350 O O . LEU A 1 183 ? -4.056 -5.685 5.302 1.00 98.44 183 LEU A O 1
ATOM 1354 N N . TYR A 1 184 ? -5.645 -4.210 5.865 1.00 98.62 184 TYR A N 1
ATOM 1355 C CA . TYR A 1 184 ? -6.407 -5.093 6.737 1.00 98.62 184 TYR A CA 1
ATOM 1356 C C . TYR A 1 184 ? -7.843 -4.583 6.866 1.00 98.62 184 TYR A C 1
ATOM 1358 O O . TYR A 1 184 ? -8.070 -3.374 6.824 1.00 98.62 184 TYR A O 1
ATOM 1366 N N . VAL A 1 185 ? -8.796 -5.503 7.014 1.00 98.31 185 VAL A N 1
ATOM 1367 C CA . VAL A 1 185 ? -10.214 -5.207 7.254 1.00 98.31 185 VAL A CA 1
ATOM 1368 C C . VAL A 1 185 ? -10.718 -6.144 8.333 1.00 98.31 185 VAL A C 1
ATOM 1370 O O . VAL A 1 185 ? -10.566 -7.363 8.231 1.00 98.31 185 VAL A O 1
ATOM 1373 N N . ASP A 1 186 ? -11.379 -5.559 9.317 1.00 98.06 186 ASP A N 1
ATOM 1374 C CA . ASP A 1 186 ? -12.289 -6.236 10.218 1.00 98.06 186 ASP A CA 1
ATOM 1375 C C . ASP A 1 186 ? -13.635 -5.506 10.150 1.00 98.06 186 ASP A C 1
ATOM 1377 O O . ASP A 1 186 ? -13.708 -4.302 10.392 1.00 98.06 186 ASP A O 1
ATOM 1381 N N . ASN A 1 187 ? -14.696 -6.220 9.776 1.00 97.56 187 ASN A N 1
ATOM 1382 C CA . ASN A 1 187 ? -16.001 -5.608 9.535 1.00 97.56 187 ASN A CA 1
ATOM 1383 C C . ASN A 1 187 ? -16.638 -5.042 10.811 1.00 97.56 187 ASN A C 1
ATOM 1385 O O . ASN A 1 187 ? -17.528 -4.201 10.718 1.00 97.56 187 ASN A O 1
ATOM 1389 N N . ASP A 1 188 ? -16.191 -5.491 11.981 1.00 97.31 188 ASP A N 1
ATOM 1390 C CA . ASP A 1 188 ? -16.732 -5.035 13.259 1.00 97.31 188 ASP A CA 1
ATOM 1391 C C . ASP A 1 188 ? -16.061 -3.740 13.738 1.00 97.31 188 ASP A C 1
ATOM 1393 O O . ASP A 1 188 ? -16.652 -2.994 14.516 1.00 97.31 188 ASP A O 1
ATOM 1397 N N . PHE A 1 189 ? -14.861 -3.426 13.233 1.00 98.06 189 PHE A N 1
ATOM 1398 C CA . PHE A 1 189 ? -14.047 -2.316 13.745 1.00 98.06 189 PHE A CA 1
ATOM 1399 C C . PHE A 1 189 ? -13.635 -1.316 12.666 1.00 98.06 189 PHE A C 1
ATOM 1401 O O . PHE A 1 189 ? -13.808 -0.109 12.838 1.00 98.06 189 PHE A O 1
ATOM 1408 N N . GLY A 1 190 ? -13.106 -1.784 11.536 1.00 98.25 190 GLY A N 1
ATOM 1409 C CA . GLY A 1 190 ? -12.634 -0.899 10.482 1.00 98.25 190 GLY A CA 1
ATOM 1410 C C . GLY A 1 190 ? -11.624 -1.523 9.531 1.00 98.25 190 GLY A C 1
ATOM 1411 O O . GLY A 1 190 ? -11.345 -2.720 9.529 1.00 98.25 190 GLY A O 1
ATOM 1412 N N . SER A 1 191 ? -11.031 -0.663 8.717 1.00 98.69 191 SER A N 1
ATOM 1413 C CA . SER A 1 191 ? -9.974 -0.997 7.780 1.00 98.69 191 SER A CA 1
ATOM 1414 C C . SER A 1 191 ? -8.816 -0.024 7.876 1.00 98.69 191 SER A C 1
ATOM 1416 O O . SER A 1 191 ? -8.980 1.141 8.239 1.00 98.69 191 SER A O 1
ATOM 1418 N N . CYS A 1 192 ? -7.641 -0.517 7.515 1.00 98.75 192 CYS A N 1
ATOM 1419 C CA . CYS A 1 192 ? -6.461 0.300 7.322 1.00 98.75 192 CYS A CA 1
ATOM 1420 C C . CYS A 1 192 ? -5.707 -0.197 6.094 1.00 98.75 192 CYS A C 1
ATOM 1422 O O . CYS A 1 192 ? -5.623 -1.403 5.861 1.00 98.75 192 CYS A O 1
ATOM 1424 N N . GLY A 1 193 ? -5.107 0.717 5.342 1.00 98.38 193 GLY A N 1
ATOM 1425 C CA . GLY A 1 193 ? -4.081 0.397 4.358 1.00 98.38 193 GLY A CA 1
ATOM 1426 C C . GLY A 1 193 ? -3.053 1.503 4.230 1.00 98.38 193 GLY A C 1
ATOM 1427 O O . GLY A 1 193 ? -3.124 2.525 4.911 1.00 98.38 193 GLY A O 1
ATOM 1428 N N . SER A 1 194 ? -2.056 1.290 3.378 1.00 96.88 194 SER A N 1
ATOM 1429 C CA . SER A 1 194 ? -0.819 2.071 3.427 1.00 96.88 194 SER A CA 1
ATOM 1430 C C . SER A 1 194 ? -0.231 2.421 2.064 1.00 96.88 194 SER A C 1
ATOM 1432 O O . SER A 1 194 ? -0.397 1.719 1.064 1.00 96.88 194 SER A O 1
ATOM 1434 N N . THR A 1 195 ? 0.556 3.498 2.045 1.00 96.06 195 THR A N 1
ATOM 1435 C CA . THR A 1 195 ? 1.495 3.822 0.960 1.00 96.06 195 THR A CA 1
ATOM 1436 C C . THR A 1 195 ? 2.852 4.238 1.535 1.00 96.06 195 THR A C 1
ATOM 1438 O O . THR A 1 195 ? 2.948 4.687 2.677 1.00 96.06 195 THR A O 1
ATOM 1441 N N . GLY A 1 196 ? 3.928 4.109 0.750 1.00 93.12 196 GLY A N 1
ATOM 1442 C CA . GLY A 1 196 ? 5.284 4.509 1.149 1.00 93.12 196 GLY A CA 1
ATOM 1443 C C . GLY A 1 196 ? 6.236 3.328 1.349 1.00 93.12 196 GLY A C 1
ATOM 1444 O O . GLY A 1 196 ? 6.273 2.400 0.537 1.00 93.12 196 GLY A O 1
ATOM 1445 N N . ARG A 1 197 ? 7.074 3.380 2.393 1.00 93.75 197 ARG A N 1
ATOM 1446 C CA . ARG A 1 197 ? 8.123 2.373 2.618 1.00 93.75 197 ARG A CA 1
ATOM 1447 C C . ARG A 1 197 ? 7.558 1.043 3.130 1.00 93.75 197 ARG A C 1
ATOM 1449 O O . ARG A 1 197 ? 7.461 0.819 4.335 1.00 93.75 197 ARG A O 1
ATOM 1456 N N . GLY A 1 198 ? 7.295 0.127 2.203 1.00 94.25 198 GLY A N 1
ATOM 1457 C CA . GLY A 1 198 ? 6.699 -1.174 2.517 1.00 94.25 198 GLY A CA 1
ATOM 1458 C C . GLY A 1 198 ? 7.447 -2.022 3.551 1.00 94.25 198 GLY A C 1
ATOM 1459 O O . GLY A 1 198 ? 6.808 -2.663 4.371 1.00 94.25 198 GLY A O 1
ATOM 1460 N N . GLU A 1 199 ? 8.782 -2.002 3.595 1.00 96.56 199 GLU A N 1
ATOM 1461 C CA . GLU A 1 199 ? 9.549 -2.772 4.589 1.00 96.56 199 GLU A CA 1
ATOM 1462 C C . GLU A 1 199 ? 9.317 -2.275 6.023 1.00 96.56 199 GLU A C 1
ATOM 1464 O O . GLU A 1 199 ? 9.290 -3.081 6.949 1.00 96.56 199 GLU A O 1
ATOM 1469 N N . ALA A 1 200 ? 9.137 -0.963 6.213 1.00 96.00 200 ALA A N 1
ATOM 1470 C CA . ALA A 1 200 ? 8.842 -0.401 7.530 1.00 96.00 200 ALA A CA 1
ATOM 1471 C C . ALA A 1 200 ? 7.455 -0.849 8.008 1.00 96.00 200 ALA A C 1
ATOM 1473 O O . ALA A 1 200 ? 7.295 -1.224 9.168 1.00 96.00 200 ALA A O 1
ATOM 1474 N N . ASN A 1 201 ? 6.489 -0.882 7.086 1.00 96.12 201 ASN A N 1
ATOM 1475 C CA . ASN A 1 201 ? 5.149 -1.381 7.354 1.00 96.12 201 ASN A CA 1
ATOM 1476 C C . ASN A 1 201 ? 5.136 -2.897 7.630 1.00 96.12 201 ASN A C 1
ATOM 1478 O O . ASN A 1 201 ? 4.621 -3.326 8.655 1.00 96.12 201 ASN A O 1
ATOM 1482 N N . LEU A 1 202 ? 5.787 -3.711 6.788 1.00 97.56 202 LEU A N 1
ATOM 1483 C CA . LEU A 1 202 ? 5.888 -5.168 6.969 1.00 97.56 202 LEU A CA 1
ATOM 1484 C C . LEU A 1 202 ? 6.421 -5.553 8.352 1.00 97.56 202 LEU A C 1
ATOM 1486 O O . LEU A 1 202 ? 5.839 -6.398 9.021 1.00 97.56 202 LEU A O 1
ATOM 1490 N N . ARG A 1 203 ? 7.499 -4.905 8.806 1.00 97.25 203 ARG A N 1
ATOM 1491 C CA . ARG A 1 203 ? 8.111 -5.181 10.118 1.00 97.25 203 ARG A CA 1
ATOM 1492 C C . ARG A 1 203 ? 7.217 -4.803 11.301 1.00 97.25 203 ARG A C 1
ATOM 1494 O O . ARG A 1 203 ? 7.413 -5.315 12.397 1.00 97.25 203 ARG A O 1
ATOM 1501 N N . ASN A 1 204 ? 6.261 -3.901 11.085 1.00 97.88 204 ASN A N 1
ATOM 1502 C CA . ASN A 1 204 ? 5.353 -3.411 12.117 1.00 97.88 204 ASN A CA 1
ATOM 1503 C C . ASN A 1 204 ? 3.947 -4.008 12.026 1.00 97.88 204 ASN A C 1
ATOM 1505 O O . ASN A 1 204 ? 3.184 -3.838 12.974 1.00 97.88 204 ASN A O 1
ATOM 1509 N N . VAL A 1 205 ? 3.616 -4.685 10.920 1.00 98.06 205 VAL A N 1
ATOM 1510 C CA . VAL A 1 205 ? 2.276 -5.208 10.618 1.00 98.06 205 VAL A CA 1
ATOM 1511 C C . VAL A 1 205 ? 1.223 -4.103 10.810 1.00 98.06 205 VAL A C 1
ATOM 1513 O O . VAL A 1 205 ? 0.246 -4.257 11.543 1.00 98.06 205 VAL A O 1
ATOM 1516 N N . SER A 1 206 ? 1.492 -2.919 10.237 1.00 98.12 206 SER A N 1
ATOM 1517 C CA . SER A 1 206 ? 0.859 -1.679 10.700 1.00 98.12 206 SER A CA 1
ATOM 1518 C C . SER A 1 206 ? -0.642 -1.629 10.448 1.00 98.12 206 SER A C 1
ATOM 1520 O O . SER A 1 206 ? -1.354 -1.126 11.307 1.00 98.12 206 SER A O 1
ATOM 1522 N N . SER A 1 207 ? -1.148 -2.161 9.330 1.00 98.62 207 SER A N 1
ATOM 1523 C CA . SER A 1 207 ? -2.596 -2.126 9.072 1.00 98.62 207 SER A CA 1
ATOM 1524 C C . SER A 1 207 ? -3.385 -2.968 10.073 1.00 98.62 207 SER A C 1
ATOM 1526 O O . SER A 1 207 ? -4.436 -2.539 10.538 1.00 98.62 207 SER A O 1
ATOM 1528 N N . HIS A 1 208 ? -2.864 -4.136 10.454 1.00 98.75 208 HIS A N 1
ATOM 1529 C CA . HIS A 1 208 ? -3.458 -4.942 11.516 1.00 98.75 208 HIS A CA 1
ATOM 1530 C C . HIS A 1 208 ? -3.366 -4.231 12.868 1.00 98.75 208 HIS A C 1
ATOM 1532 O O . HIS A 1 208 ? -4.368 -4.147 13.566 1.00 98.75 208 HIS A O 1
ATOM 1538 N N . LEU A 1 209 ? -2.199 -3.668 13.208 1.00 98.81 209 LEU A N 1
ATOM 1539 C CA . LEU A 1 209 ? -2.015 -2.902 14.445 1.00 98.81 209 LEU A CA 1
ATOM 1540 C C . LEU A 1 209 ? -3.028 -1.757 14.565 1.00 98.81 209 LEU A C 1
ATOM 1542 O O . LEU A 1 209 ? -3.608 -1.578 15.626 1.00 98.81 209 LEU A O 1
ATOM 1546 N N . VAL A 1 210 ? -3.248 -0.992 13.495 1.00 98.88 210 VAL A N 1
ATOM 1547 C CA . VAL A 1 210 ? -4.217 0.113 13.494 1.00 98.88 210 VAL A CA 1
ATOM 1548 C C . VAL A 1 210 ? -5.630 -0.394 13.766 1.00 98.88 210 VAL A C 1
ATOM 1550 O O . VAL A 1 210 ? -6.323 0.167 14.609 1.00 98.88 210 VAL A O 1
ATOM 1553 N N . VAL A 1 211 ? -6.061 -1.461 13.089 1.00 98.81 211 VAL A N 1
ATOM 1554 C CA . VAL A 1 211 ? -7.402 -2.027 13.305 1.00 98.81 211 VAL A CA 1
ATOM 1555 C C . VAL A 1 211 ? -7.541 -2.617 14.711 1.00 98.81 211 VAL A C 1
ATOM 1557 O O . VAL A 1 211 ? -8.583 -2.455 15.336 1.00 98.81 211 VAL A O 1
ATOM 1560 N N . GLU A 1 212 ? -6.486 -3.224 15.251 1.00 98.81 212 GLU A N 1
ATOM 1561 C CA . GLU A 1 212 ? -6.466 -3.734 16.625 1.00 98.81 212 GLU A CA 1
ATOM 1562 C C . GLU A 1 212 ? -6.515 -2.601 17.668 1.00 98.81 212 GLU A C 1
ATOM 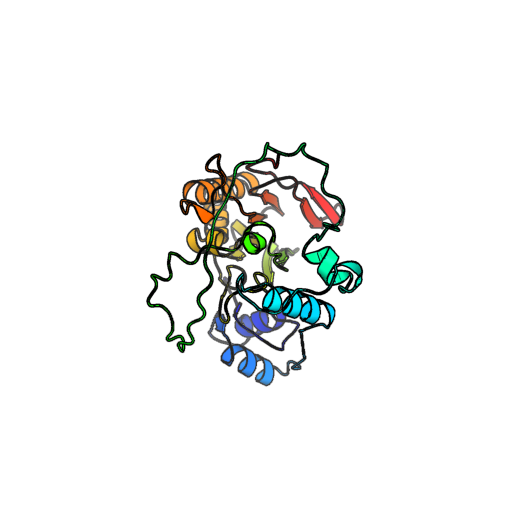1564 O O . GLU A 1 212 ? -7.206 -2.715 18.674 1.00 98.81 212 GLU A O 1
ATOM 1569 N N . LEU A 1 213 ? -5.863 -1.464 17.416 1.00 98.81 213 LEU A N 1
ATOM 1570 C CA . LEU A 1 213 ? -5.992 -0.280 18.272 1.00 98.81 213 LEU A CA 1
ATOM 1571 C C . LEU A 1 213 ? -7.410 0.308 18.218 1.00 98.81 213 LEU A C 1
ATOM 1573 O O . LEU A 1 213 ? -7.945 0.692 19.256 1.00 98.81 213 LEU A O 1
ATOM 1577 N N . MET A 1 214 ? -8.050 0.325 17.042 1.00 98.75 214 MET A N 1
ATOM 1578 C CA . MET A 1 214 ? -9.465 0.709 16.936 1.00 98.75 214 MET A CA 1
ATOM 1579 C C . MET A 1 214 ? -10.376 -0.266 17.690 1.00 98.75 214 MET A C 1
ATOM 1581 O O . MET A 1 214 ? -11.294 0.166 18.383 1.00 98.75 214 MET A O 1
ATOM 1585 N N . ARG A 1 215 ? -10.090 -1.575 17.642 1.00 98.50 215 ARG A N 1
ATOM 1586 C CA . ARG A 1 215 ? -10.780 -2.583 18.467 1.00 98.50 215 ARG A CA 1
ATOM 1587 C C . ARG A 1 215 ? -10.644 -2.299 19.966 1.00 98.50 215 ARG A C 1
ATOM 1589 O O . ARG A 1 215 ? -11.568 -2.580 20.723 1.00 98.50 215 ARG A O 1
ATOM 1596 N N . GLN A 1 216 ? -9.527 -1.716 20.391 1.00 98.62 216 GLN A N 1
ATOM 1597 C CA . GLN A 1 216 ? -9.276 -1.303 21.776 1.00 98.62 216 GLN A CA 1
ATOM 1598 C C . GLN A 1 216 ? -9.882 0.068 22.132 1.00 98.62 216 GLN A C 1
ATOM 1600 O O . GLN A 1 216 ? -9.708 0.535 23.256 1.00 98.62 216 GLN A O 1
ATOM 1605 N N . GLY A 1 217 ? -10.614 0.701 21.209 1.00 98.12 217 GLY A N 1
ATOM 1606 C CA . GLY A 1 217 ? -11.351 1.944 21.441 1.00 98.12 217 GLY A CA 1
ATOM 1607 C C . GLY A 1 217 ? -10.650 3.219 20.971 1.00 98.12 217 GLY A C 1
ATOM 1608 O O . GLY A 1 217 ? -11.166 4.302 21.229 1.00 98.12 217 GLY A O 1
ATOM 1609 N N . ALA A 1 218 ? -9.503 3.129 20.290 1.00 98.62 218 ALA A N 1
ATOM 1610 C CA . ALA A 1 218 ? -8.863 4.305 19.700 1.00 98.62 218 ALA A CA 1
ATOM 1611 C C . ALA A 1 218 ? -9.640 4.816 18.474 1.00 98.62 218 ALA A C 1
ATOM 1613 O O . ALA A 1 218 ? -10.134 4.023 17.668 1.00 98.62 218 ALA A O 1
ATOM 1614 N N . SER A 1 219 ? -9.677 6.135 18.276 1.00 98.69 219 SER A N 1
ATOM 1615 C CA . SER A 1 219 ? -10.176 6.717 17.024 1.00 98.69 219 SER A CA 1
ATOM 1616 C C . SER A 1 219 ? -9.250 6.384 15.836 1.00 98.69 219 SER A C 1
ATOM 1618 O O . SER A 1 219 ? -8.068 6.069 16.033 1.00 98.69 219 SER A O 1
ATOM 1620 N N . PRO A 1 220 ? -9.724 6.501 14.577 1.00 98.75 220 PRO A N 1
ATOM 1621 C CA . PRO A 1 220 ? -8.898 6.265 13.389 1.00 98.75 220 PRO A CA 1
ATOM 1622 C C . PRO A 1 220 ? -7.575 7.048 13.367 1.00 98.75 220 PRO A C 1
ATOM 1624 O O . PRO A 1 220 ? -6.529 6.500 13.003 1.00 98.75 220 PRO A O 1
ATOM 1627 N N . ALA A 1 221 ? -7.606 8.321 13.775 1.00 98.69 221 ALA A N 1
ATOM 1628 C CA . ALA A 1 221 ? -6.429 9.187 13.805 1.00 98.69 221 ALA A CA 1
ATOM 1629 C C . ALA A 1 221 ? -5.440 8.774 14.907 1.00 98.69 221 ALA A C 1
ATOM 1631 O O . ALA A 1 221 ? -4.246 8.626 14.638 1.00 98.69 221 ALA A O 1
ATOM 1632 N N . GLU A 1 222 ? -5.926 8.505 16.124 1.00 98.81 222 GLU A N 1
ATOM 1633 C CA . GLU A 1 222 ? -5.091 8.057 17.246 1.00 98.81 222 GLU A CA 1
ATOM 1634 C C . GLU A 1 222 ? -4.411 6.718 16.949 1.00 98.81 222 GLU A C 1
ATOM 1636 O O . GLU A 1 222 ? -3.197 6.583 17.138 1.00 98.81 222 GLU A O 1
ATOM 1641 N N . ALA A 1 223 ? -5.173 5.752 16.423 1.00 98.88 223 ALA A N 1
ATOM 1642 C CA . ALA A 1 223 ? -4.674 4.436 16.041 1.00 98.88 223 ALA A CA 1
ATOM 1643 C C . ALA A 1 223 ? -3.583 4.539 14.964 1.00 98.88 223 ALA A C 1
ATOM 1645 O O . ALA A 1 223 ? -2.498 3.960 15.096 1.00 98.88 223 ALA A O 1
ATOM 1646 N N . GLY A 1 224 ? -3.841 5.324 13.913 1.00 98.75 224 GLY A N 1
ATOM 1647 C CA . GLY A 1 224 ? -2.872 5.588 12.854 1.00 98.75 224 GLY A CA 1
ATOM 1648 C C . GLY A 1 224 ? -1.603 6.265 13.379 1.00 98.75 224 GLY A C 1
ATOM 1649 O O . GLY A 1 224 ? -0.488 5.856 13.038 1.00 98.75 224 GLY A O 1
ATOM 1650 N N . MET A 1 225 ? -1.750 7.288 14.221 1.00 98.75 225 MET A N 1
ATOM 1651 C CA . MET A 1 225 ? -0.615 8.041 14.746 1.00 98.75 225 MET A CA 1
ATOM 1652 C C . MET A 1 225 ? 0.248 7.192 15.684 1.00 98.75 225 MET A C 1
ATOM 1654 O O . MET A 1 225 ? 1.477 7.264 15.617 1.00 98.75 225 MET A O 1
ATOM 1658 N N . GLU A 1 226 ? -0.352 6.331 16.510 1.00 98.81 226 GLU A N 1
ATOM 1659 C CA . GLU A 1 226 ? 0.420 5.405 17.342 1.00 98.81 226 GLU A CA 1
ATOM 1660 C C . GLU A 1 226 ? 1.204 4.390 16.502 1.00 98.81 226 GLU A C 1
ATOM 1662 O O . GLU A 1 226 ? 2.385 4.145 16.772 1.00 98.81 226 GLU A O 1
ATOM 1667 N N . ALA A 1 227 ? 0.618 3.869 15.419 1.00 98.75 227 ALA A N 1
ATOM 1668 C CA . ALA A 1 227 ? 1.347 3.009 14.490 1.00 98.75 227 ALA A CA 1
ATOM 1669 C C . ALA A 1 227 ? 2.563 3.729 13.870 1.00 98.75 227 ALA A C 1
ATOM 1671 O O . ALA A 1 227 ? 3.655 3.154 13.801 1.00 98.75 227 ALA A O 1
ATOM 1672 N N . LEU A 1 228 ? 2.424 5.004 13.483 1.00 98.69 228 LEU A N 1
ATOM 1673 C CA . LEU A 1 228 ? 3.542 5.811 12.979 1.00 98.69 228 LEU A CA 1
ATOM 1674 C C . LEU A 1 228 ? 4.613 6.074 14.047 1.00 98.69 228 LEU A C 1
ATOM 1676 O O . LEU A 1 228 ? 5.806 5.969 13.748 1.00 98.69 228 LEU A O 1
ATOM 1680 N N . ARG A 1 229 ? 4.223 6.360 15.297 1.00 98.75 229 ARG A N 1
ATOM 1681 C CA . ARG A 1 229 ? 5.171 6.507 16.416 1.00 98.75 229 ARG A CA 1
ATOM 1682 C C . ARG A 1 229 ? 5.946 5.217 16.654 1.00 98.75 229 ARG A C 1
ATOM 1684 O O . ARG A 1 229 ? 7.169 5.264 16.799 1.00 98.75 229 ARG A O 1
ATOM 1691 N N . ARG A 1 230 ? 5.275 4.060 16.639 1.00 98.56 230 ARG A N 1
ATOM 1692 C CA . ARG A 1 230 ? 5.929 2.747 16.742 1.00 98.56 230 ARG A CA 1
ATOM 1693 C C . ARG A 1 230 ? 6.946 2.544 15.619 1.00 98.56 230 ARG A C 1
ATOM 1695 O O . ARG A 1 230 ? 8.092 2.211 15.912 1.00 98.56 230 ARG A O 1
ATOM 1702 N N . ILE A 1 231 ? 6.568 2.811 14.368 1.00 98.44 231 ILE A N 1
ATOM 1703 C CA . ILE A 1 231 ? 7.471 2.716 13.210 1.00 98.44 231 ILE A CA 1
ATOM 1704 C C . ILE A 1 231 ? 8.684 3.635 13.379 1.00 98.44 231 ILE A C 1
ATOM 1706 O O . ILE A 1 231 ? 9.816 3.205 13.147 1.00 98.44 231 ILE A O 1
ATOM 1710 N N . SER A 1 232 ? 8.474 4.874 13.830 1.00 98.00 232 SER A N 1
ATOM 1711 C CA . SER A 1 232 ? 9.567 5.809 14.099 1.00 98.00 232 SER A CA 1
ATOM 1712 C C . SER A 1 232 ? 10.518 5.274 15.174 1.00 98.00 232 SER A C 1
ATOM 1714 O O . SER A 1 232 ? 11.724 5.295 14.963 1.00 98.00 232 SER A O 1
ATOM 1716 N N . ARG A 1 233 ? 10.001 4.743 16.294 1.00 97.75 233 ARG A N 1
ATOM 1717 C CA . ARG A 1 233 ? 10.817 4.161 17.382 1.00 97.75 233 ARG A CA 1
ATOM 1718 C C . ARG A 1 233 ? 11.579 2.897 16.959 1.00 97.75 233 ARG A C 1
ATOM 1720 O O . ARG A 1 233 ? 12.645 2.608 17.503 1.00 97.75 233 ARG A O 1
ATOM 1727 N N . GLN A 1 234 ? 11.017 2.112 16.040 1.00 97.19 234 GLN A N 1
ATOM 1728 C CA . GLN A 1 234 ? 11.607 0.855 15.568 1.00 97.19 234 GLN A CA 1
ATOM 1729 C C . GLN A 1 234 ? 12.578 1.030 14.395 1.00 97.19 234 GLN A C 1
ATOM 1731 O O . GLN A 1 234 ? 13.348 0.115 14.110 1.00 97.19 234 GLN A O 1
ATOM 1736 N N . THR A 1 235 ? 12.575 2.184 13.728 1.00 96.38 235 THR A N 1
ATOM 1737 C CA . THR A 1 235 ? 13.556 2.489 12.683 1.00 96.38 235 THR A CA 1
ATOM 1738 C C . THR A 1 235 ? 14.892 2.799 13.350 1.00 96.38 235 THR A C 1
ATOM 1740 O O . THR A 1 235 ? 15.027 3.824 14.010 1.00 96.38 235 THR A O 1
ATOM 1743 N N . ARG A 1 236 ? 15.869 1.898 13.215 1.00 93.94 236 ARG A N 1
ATOM 1744 C CA . ARG A 1 236 ? 17.177 2.015 13.889 1.00 93.94 236 ARG A CA 1
ATOM 1745 C C . ARG A 1 236 ? 18.359 1.934 12.936 1.00 93.94 236 ARG A C 1
ATOM 1747 O O . ARG A 1 236 ? 19.478 2.252 13.323 1.00 93.94 236 ARG A O 1
ATOM 1754 N N . GLU A 1 237 ? 18.134 1.495 11.704 1.00 92.19 237 GLU A N 1
ATOM 1755 C CA . GLU A 1 237 ? 19.195 1.360 10.722 1.00 92.19 237 GLU A CA 1
ATOM 1756 C C . GLU A 1 237 ? 19.729 2.737 10.320 1.00 92.19 237 GLU A C 1
ATOM 1758 O O . GLU A 1 237 ? 18.950 3.548 9.815 1.00 92.19 237 GLU A O 1
ATOM 1763 N N . PRO A 1 238 ? 21.045 2.995 10.443 1.00 92.00 238 PRO A N 1
ATOM 1764 C CA . PRO A 1 238 ? 21.610 4.316 10.164 1.00 92.00 238 PRO A CA 1
ATOM 1765 C C . PRO A 1 238 ? 21.257 4.858 8.773 1.00 92.00 238 PRO A C 1
ATOM 1767 O O . PRO A 1 238 ? 20.919 6.025 8.622 1.00 92.00 238 PRO A O 1
ATOM 1770 N N . HIS A 1 239 ? 21.224 3.994 7.753 1.00 88.12 239 HIS A N 1
ATOM 1771 C CA . HIS A 1 239 ? 20.878 4.380 6.379 1.00 88.12 239 HIS A CA 1
ATOM 1772 C C . HIS A 1 239 ? 19.389 4.725 6.163 1.00 88.12 239 HIS A C 1
ATOM 1774 O O . HIS A 1 239 ? 19.002 5.120 5.060 1.00 88.12 239 HIS A O 1
ATOM 1780 N N . LEU A 1 240 ? 18.536 4.521 7.171 1.00 92.69 240 LEU A N 1
ATOM 1781 C CA . LEU A 1 240 ? 17.114 4.878 7.175 1.00 92.69 240 LEU A CA 1
ATOM 1782 C C . LEU A 1 240 ? 16.815 6.080 8.073 1.00 92.69 240 LEU A C 1
ATOM 1784 O O . LEU A 1 240 ? 15.650 6.455 8.209 1.00 92.69 240 LEU A O 1
ATOM 1788 N N . LEU A 1 241 ? 17.838 6.675 8.680 1.00 92.56 241 LEU A N 1
ATOM 1789 C CA . LEU A 1 241 ? 17.711 7.804 9.585 1.00 92.56 241 LEU A CA 1
ATOM 1790 C C . LEU A 1 241 ? 18.284 9.070 8.947 1.00 92.56 241 LEU A C 1
ATOM 1792 O O . LEU A 1 241 ? 19.165 9.030 8.088 1.00 92.56 241 LEU A O 1
ATOM 1796 N N . ARG A 1 242 ? 17.728 10.209 9.343 1.00 91.69 242 ARG A N 1
ATOM 1797 C CA . ARG A 1 242 ? 18.300 11.539 9.137 1.00 91.69 242 ARG A CA 1
ATOM 1798 C C . ARG A 1 242 ? 19.309 11.834 10.251 1.00 91.69 242 ARG A C 1
ATOM 1800 O O . ARG A 1 242 ? 19.371 11.116 11.247 1.00 91.69 242 ARG A O 1
ATOM 1807 N N . ALA A 1 243 ? 20.046 12.935 10.112 1.00 90.31 243 ALA A N 1
ATOM 1808 C CA . ALA A 1 243 ? 20.983 13.401 11.138 1.00 90.31 243 ALA A CA 1
ATOM 1809 C C . ALA A 1 243 ? 20.313 13.673 12.502 1.00 90.31 243 ALA A C 1
ATOM 1811 O O . ALA A 1 243 ? 20.948 13.508 13.536 1.00 90.31 243 ALA A O 1
ATOM 1812 N N . ASP A 1 244 ? 19.024 14.031 12.514 1.00 91.31 244 ASP A N 1
ATOM 1813 C CA . ASP A 1 244 ? 18.225 14.250 13.729 1.00 91.31 244 ASP A CA 1
ATOM 1814 C C . ASP A 1 244 ? 17.655 12.952 14.344 1.00 91.31 244 ASP A C 1
ATOM 1816 O O . ASP A 1 244 ? 16.859 13.002 15.281 1.00 91.31 244 ASP A O 1
ATOM 1820 N N . GLY A 1 245 ? 18.024 11.784 13.804 1.00 92.12 245 GLY A N 1
ATOM 1821 C CA . GLY A 1 245 ? 17.554 10.478 14.265 1.00 92.12 245 GLY A CA 1
ATOM 1822 C C . GLY A 1 245 ? 16.131 10.115 13.829 1.00 92.12 245 GLY A C 1
ATOM 1823 O O . GLY A 1 245 ? 15.623 9.076 14.246 1.00 92.12 245 GLY A O 1
ATOM 1824 N N . ARG A 1 246 ? 15.466 10.924 12.991 1.00 94.31 246 ARG A N 1
ATOM 1825 C CA . ARG A 1 246 ? 14.125 10.613 12.465 1.00 94.31 246 ARG A CA 1
ATOM 1826 C C . ARG A 1 246 ? 14.199 9.808 11.165 1.00 94.31 246 ARG A C 1
ATOM 1828 O O . ARG A 1 246 ? 15.181 9.925 10.430 1.00 94.31 246 ARG A O 1
ATOM 1835 N N . PRO A 1 247 ? 13.160 9.031 10.808 1.00 94.75 247 PRO A N 1
ATOM 1836 C CA . PRO A 1 247 ? 13.155 8.265 9.565 1.00 94.75 247 PRO A CA 1
ATOM 1837 C C . PRO A 1 247 ? 13.331 9.136 8.311 1.00 94.75 247 PRO A C 1
ATOM 1839 O O . PRO A 1 247 ? 12.643 10.141 8.134 1.00 94.75 247 PRO A O 1
ATOM 1842 N N . ASN A 1 248 ? 14.195 8.726 7.383 1.00 92.31 248 ASN A N 1
ATOM 1843 C CA . ASN A 1 248 ? 14.455 9.444 6.128 1.00 92.31 248 ASN A CA 1
ATOM 1844 C C . ASN A 1 248 ? 13.476 9.104 4.984 1.00 92.31 248 ASN A C 1
ATOM 1846 O O . ASN A 1 248 ? 13.618 9.611 3.873 1.00 92.31 248 ASN A O 1
ATOM 1850 N N . PHE A 1 249 ? 12.457 8.287 5.250 1.00 91.88 249 PHE A N 1
ATOM 1851 C CA . PHE A 1 249 ? 11.468 7.828 4.275 1.00 91.88 249 PHE A CA 1
ATOM 1852 C C . PHE A 1 249 ? 10.054 8.316 4.606 1.00 91.88 249 PHE A C 1
ATOM 1854 O O . PHE A 1 249 ? 9.780 8.768 5.712 1.00 91.88 249 PHE A O 1
ATOM 1861 N N . GLY A 1 250 ? 9.132 8.202 3.646 1.00 92.12 250 GLY A N 1
ATOM 1862 C CA . GLY A 1 250 ? 7.706 8.459 3.857 1.00 92.12 250 GLY A CA 1
ATOM 1863 C C . GLY A 1 250 ? 6.905 7.179 4.102 1.00 92.12 250 GLY A C 1
ATOM 1864 O O . GLY A 1 250 ? 7.198 6.128 3.526 1.00 92.12 250 GLY A O 1
ATOM 1865 N N . LEU A 1 251 ? 5.859 7.292 4.915 1.00 95.00 251 LEU A N 1
ATOM 1866 C CA . LEU A 1 251 ? 4.807 6.292 5.067 1.00 95.00 251 LEU A CA 1
ATOM 1867 C C . LEU A 1 251 ? 3.488 7.020 5.339 1.00 95.00 251 LEU A C 1
ATOM 1869 O O . LEU A 1 251 ? 3.489 8.018 6.061 1.00 95.00 251 LEU A O 1
ATOM 1873 N N . LYS A 1 252 ? 2.393 6.544 4.751 1.00 97.81 252 LYS A N 1
ATOM 1874 C CA . LYS A 1 252 ? 1.038 7.034 5.004 1.00 97.81 252 LYS A CA 1
ATOM 1875 C C . LYS A 1 252 ? 0.130 5.859 5.322 1.00 97.81 252 LYS A C 1
ATOM 1877 O O . LYS A 1 252 ? 0.292 4.799 4.716 1.00 97.81 252 LYS A O 1
ATOM 1882 N N . LEU A 1 253 ? -0.802 6.071 6.241 1.00 98.62 253 LEU A N 1
ATOM 1883 C CA . LEU A 1 253 ? -1.864 5.132 6.581 1.00 98.62 253 LEU A CA 1
ATOM 1884 C C . LEU A 1 253 ? -3.206 5.813 6.312 1.00 98.62 253 LEU A C 1
ATOM 1886 O O . LEU A 1 253 ? -3.368 7.001 6.594 1.00 98.62 253 LEU A O 1
ATOM 1890 N N . TYR A 1 254 ? -4.139 5.058 5.749 1.00 98.69 254 TYR A N 1
ATOM 1891 C CA . TYR A 1 254 ? -5.498 5.487 5.444 1.00 98.69 254 TYR A CA 1
ATOM 1892 C C . TYR A 1 254 ? -6.434 4.562 6.206 1.00 98.69 254 TYR A C 1
ATOM 1894 O O . TYR A 1 254 ? -6.330 3.343 6.057 1.00 98.69 254 TYR A O 1
ATOM 1902 N N . ILE A 1 255 ? -7.289 5.137 7.041 1.00 98.81 255 ILE A N 1
ATOM 1903 C CA . ILE A 1 255 ? -8.100 4.417 8.016 1.00 98.81 255 ILE A CA 1
ATOM 1904 C C . ILE A 1 255 ? -9.570 4.772 7.797 1.00 98.81 255 ILE A C 1
ATOM 1906 O O . ILE A 1 255 ? -9.898 5.945 7.618 1.00 98.81 255 ILE A O 1
ATOM 1910 N N . LEU A 1 256 ? -10.437 3.762 7.834 1.00 98.75 256 LEU A N 1
ATOM 1911 C CA . LEU A 1 256 ? -11.895 3.896 7.792 1.00 98.75 256 LEU A CA 1
ATOM 1912 C C . LEU A 1 256 ? -12.501 2.984 8.862 1.00 98.75 256 LEU A C 1
ATOM 1914 O O . LEU A 1 256 ? -12.273 1.776 8.819 1.00 98.75 256 LEU A O 1
ATOM 1918 N N . SER A 1 257 ? -13.257 3.534 9.808 1.00 98.25 257 SER A N 1
ATOM 1919 C CA . SER A 1 257 ? -13.921 2.778 10.873 1.00 98.25 257 SER A CA 1
ATOM 1920 C C . SER A 1 257 ? -15.284 2.228 10.438 1.00 98.25 257 SER A C 1
ATOM 1922 O O . SER A 1 257 ? -15.878 2.664 9.448 1.00 98.25 257 SER A O 1
ATOM 1924 N N . ARG A 1 258 ? -15.832 1.307 11.240 1.00 96.38 258 ARG A N 1
ATOM 1925 C CA . ARG A 1 258 ? -17.208 0.794 11.108 1.00 96.38 258 ARG A CA 1
ATOM 1926 C C . ARG A 1 258 ? -18.291 1.866 11.244 1.00 96.38 258 ARG A C 1
ATOM 1928 O O . ARG A 1 258 ? -19.382 1.689 10.702 1.00 96.38 258 ARG A O 1
ATOM 1935 N N . THR A 1 259 ? -17.999 2.966 11.934 1.00 96.00 259 THR A N 1
ATOM 1936 C CA . THR A 1 259 ? -18.932 4.087 12.120 1.00 96.00 259 THR A CA 1
ATOM 1937 C C . THR A 1 259 ? -18.902 5.087 10.962 1.00 96.00 259 THR A C 1
ATOM 1939 O O . THR A 1 259 ? -19.734 5.987 10.926 1.00 96.00 259 THR A O 1
ATOM 1942 N N . GLY A 1 260 ? -17.978 4.929 10.006 1.00 96.50 260 GLY A N 1
ATOM 1943 C CA . GLY A 1 260 ? -17.776 5.861 8.895 1.00 96.50 260 GLY A CA 1
ATOM 1944 C C . GLY A 1 260 ? -16.774 6.980 9.195 1.00 96.50 260 GLY A C 1
ATOM 1945 O O . GLY A 1 260 ? -16.450 7.755 8.298 1.00 96.50 260 GLY A O 1
ATOM 1946 N N . GLU A 1 261 ? -16.233 7.046 10.416 1.00 97.69 261 GLU A N 1
ATOM 1947 C CA . GLU A 1 261 ? -15.106 7.928 10.722 1.00 97.69 261 GLU A CA 1
ATOM 1948 C C . GLU A 1 261 ? -13.875 7.506 9.916 1.00 97.69 261 GLU A C 1
ATOM 1950 O O . GLU A 1 261 ? -13.562 6.321 9.784 1.00 97.69 261 GLU A O 1
ATOM 1955 N N . HIS A 1 262 ? -13.141 8.478 9.385 1.00 98.38 262 HIS A N 1
ATOM 1956 C CA . HIS A 1 262 ? -11.974 8.218 8.554 1.00 98.38 262 HIS A CA 1
ATOM 1957 C C . HIS A 1 262 ? -10.814 9.140 8.921 1.00 98.38 262 HIS A C 1
ATOM 1959 O O . HIS A 1 262 ? -11.000 10.269 9.372 1.00 98.38 262 HIS A O 1
ATOM 1965 N N . ALA A 1 263 ? -9.593 8.669 8.681 1.00 98.69 263 ALA A N 1
ATOM 1966 C CA . ALA A 1 263 ? -8.388 9.461 8.866 1.00 98.69 263 ALA A CA 1
ATOM 1967 C C . ALA A 1 263 ? -7.320 9.094 7.836 1.00 98.69 263 ALA A C 1
ATOM 1969 O O . ALA A 1 263 ? -7.139 7.932 7.473 1.00 98.69 263 ALA A O 1
ATOM 1970 N N . GLY A 1 264 ? -6.568 10.099 7.402 1.00 98.62 264 GLY A N 1
ATOM 1971 C CA . GLY A 1 264 ? -5.275 9.916 6.762 1.00 98.62 264 GLY A CA 1
ATOM 1972 C C . GLY A 1 264 ? -4.200 10.382 7.729 1.00 98.62 264 GLY A C 1
ATOM 1973 O O . GLY A 1 264 ? -4.273 11.503 8.226 1.00 98.62 264 GLY A O 1
ATOM 1974 N N . VAL A 1 265 ? -3.193 9.552 7.986 1.00 98.69 265 VAL A N 1
ATOM 1975 C CA . VAL A 1 265 ? -2.022 9.951 8.776 1.00 98.69 265 VAL A CA 1
ATOM 1976 C C . VAL A 1 265 ? -0.743 9.715 7.987 1.00 98.69 265 VAL A C 1
ATOM 1978 O O . VAL A 1 265 ? -0.661 8.815 7.146 1.00 98.69 265 VAL A O 1
ATOM 1981 N N . SER A 1 266 ? 0.284 10.517 8.240 1.00 98.12 266 SER A N 1
ATOM 1982 C CA . SER A 1 266 ? 1.560 10.421 7.533 1.00 98.12 266 SER A CA 1
ATOM 1983 C C . SER A 1 266 ? 2.762 10.630 8.434 1.00 98.12 266 SER A C 1
ATOM 1985 O O . SER A 1 266 ? 2.756 11.443 9.349 1.00 98.12 266 SER A O 1
ATOM 1987 N N . LEU A 1 267 ? 3.851 9.923 8.137 1.00 96.56 267 LEU A N 1
ATOM 1988 C CA . LEU A 1 267 ? 5.106 10.093 8.864 1.00 96.56 267 LEU A CA 1
ATOM 1989 C C . LEU A 1 267 ? 5.693 11.497 8.653 1.00 96.56 267 LEU A C 1
ATOM 1991 O O . LEU A 1 267 ? 6.215 12.091 9.587 1.00 96.56 267 LEU A O 1
ATOM 1995 N N . TRP A 1 268 ? 5.571 12.029 7.433 1.00 95.44 268 TRP A N 1
ATOM 1996 C CA . TRP A 1 268 ? 6.032 13.364 7.055 1.00 95.44 268 TRP A CA 1
ATOM 1997 C C . TRP A 1 268 ? 4.952 14.113 6.274 1.00 95.44 268 TRP A C 1
ATOM 1999 O O . TRP A 1 268 ? 4.437 13.569 5.293 1.00 95.44 268 TRP A O 1
ATOM 2009 N N . GLY A 1 269 ? 4.677 15.353 6.681 1.00 92.94 269 GLY A N 1
ATOM 2010 C CA . GLY A 1 269 ? 3.784 16.291 6.003 1.00 92.94 269 GLY A CA 1
ATOM 2011 C C . GLY A 1 269 ? 4.509 17.329 5.130 1.00 92.94 269 GLY A C 1
ATOM 2012 O O . GLY A 1 269 ? 5.740 17.437 5.204 1.00 92.94 269 GLY A O 1
ATOM 2013 N N . PRO A 1 270 ? 3.757 18.089 4.310 1.00 93.88 270 PRO A N 1
ATOM 2014 C CA . PRO A 1 270 ? 2.310 17.963 4.103 1.00 93.88 270 PRO A CA 1
ATOM 2015 C C . PRO A 1 270 ? 1.941 16.738 3.247 1.00 93.88 270 PRO A C 1
ATOM 2017 O O . PRO A 1 270 ? 2.709 16.284 2.396 1.00 93.88 270 PRO A O 1
ATOM 2020 N N . ALA A 1 271 ? 0.752 16.189 3.485 1.00 92.81 271 ALA A N 1
ATOM 2021 C CA . ALA A 1 271 ? 0.187 15.065 2.747 1.00 92.81 271 ALA A CA 1
ATOM 2022 C C . ALA A 1 271 ? -1.341 15.171 2.721 1.00 92.81 271 ALA A C 1
ATOM 2024 O O . ALA A 1 271 ? -1.933 15.772 3.611 1.00 92.81 271 ALA A O 1
ATOM 2025 N N . GLU A 1 272 ? -1.965 14.561 1.717 1.00 96.62 272 GLU A N 1
ATOM 2026 C CA . GLU A 1 272 ? -3.418 14.537 1.551 1.00 96.62 272 GLU A CA 1
ATOM 2027 C C . GLU A 1 272 ? -3.900 13.134 1.175 1.00 96.62 272 GLU A C 1
ATOM 2029 O O . GLU A 1 272 ? -3.137 12.302 0.660 1.00 96.62 272 GLU A O 1
ATOM 2034 N N . TYR A 1 273 ? -5.193 12.909 1.380 1.00 97.62 273 TYR A N 1
ATOM 2035 C CA . TYR A 1 273 ? -5.945 11.759 0.891 1.00 97.62 273 TYR A CA 1
ATOM 2036 C C . TYR A 1 273 ? -7.299 12.211 0.335 1.00 97.62 273 TYR A C 1
ATOM 2038 O O . TYR A 1 273 ? -7.717 13.349 0.545 1.00 97.62 273 TYR A O 1
ATOM 2046 N N . ALA A 1 274 ? -7.957 11.342 -0.428 1.00 98.12 274 ALA A N 1
ATOM 2047 C CA . ALA A 1 274 ? -9.264 11.625 -1.009 1.00 98.12 274 ALA A CA 1
ATOM 2048 C C . ALA A 1 274 ? -10.359 10.880 -0.243 1.00 98.12 274 ALA A C 1
ATOM 2050 O O . ALA A 1 274 ? -10.165 9.726 0.142 1.00 98.12 274 ALA A O 1
ATOM 2051 N N . VAL A 1 275 ? -11.502 11.538 -0.070 1.00 98.19 275 VAL A N 1
ATOM 2052 C CA . VAL A 1 275 ? -12.718 10.983 0.537 1.00 98.19 275 VAL A CA 1
ATOM 2053 C C . VAL A 1 275 ? -13.893 11.302 -0.374 1.00 98.19 275 VAL A C 1
ATOM 2055 O O . VAL A 1 275 ? -13.921 12.360 -1.003 1.00 98.19 275 VAL A O 1
ATOM 2058 N N . CYS A 1 276 ? -14.843 10.377 -0.461 1.00 97.88 276 CYS A N 1
ATOM 2059 C CA . CYS A 1 276 ? -16.123 10.590 -1.116 1.00 97.88 276 CYS A CA 1
ATOM 2060 C C . CYS A 1 276 ? -17.216 9.995 -0.229 1.00 97.88 276 CYS A C 1
ATOM 2062 O O . CYS A 1 276 ? -17.243 8.788 -0.002 1.00 97.88 276 CYS A O 1
ATOM 2064 N N . ASP A 1 277 ? -18.070 10.866 0.291 1.00 96.12 277 ASP A N 1
ATOM 2065 C CA . ASP A 1 277 ? -19.194 10.556 1.172 1.00 96.12 277 ASP A CA 1
ATOM 2066 C C . ASP A 1 277 ? -20.426 11.369 0.723 1.00 96.12 277 ASP A C 1
ATOM 2068 O O . ASP A 1 277 ? -20.488 11.824 -0.425 1.00 96.12 277 ASP A O 1
ATOM 2072 N N . GLY A 1 278 ? -21.419 11.540 1.603 1.00 94.62 278 GLY A N 1
ATOM 2073 C CA . GLY A 1 278 ? -22.634 12.310 1.312 1.00 94.62 278 GLY A CA 1
ATOM 2074 C C . GLY A 1 278 ? -22.384 13.771 0.915 1.00 94.62 278 GLY A C 1
ATOM 2075 O O . GLY A 1 278 ? -23.206 14.340 0.200 1.00 94.62 278 GLY A O 1
ATOM 2076 N N . ASP A 1 279 ? -21.236 14.344 1.291 1.00 94.56 279 ASP A N 1
ATOM 2077 C CA . ASP A 1 279 ? -20.847 15.720 0.958 1.00 94.56 279 ASP A CA 1
ATOM 2078 C C . ASP A 1 279 ? -20.059 15.808 -0.364 1.00 94.56 279 ASP A C 1
ATOM 2080 O O . ASP A 1 279 ? -19.616 16.881 -0.781 1.00 94.56 279 ASP A O 1
ATOM 2084 N N . GLY A 1 280 ? -19.878 14.677 -1.053 1.00 97.25 280 GLY A N 1
ATOM 2085 C CA . GLY A 1 280 ? -19.175 14.583 -2.326 1.00 97.25 280 GLY A CA 1
ATOM 2086 C C . GLY A 1 280 ? -17.672 14.327 -2.195 1.00 97.25 280 GLY A C 1
ATOM 2087 O O . GLY A 1 280 ? -17.120 14.087 -1.120 1.00 97.25 280 GLY A O 1
ATOM 2088 N N . ALA A 1 281 ? -16.992 14.314 -3.344 1.00 98.06 281 ALA A N 1
ATOM 2089 C CA . ALA A 1 281 ? -15.570 13.998 -3.421 1.00 98.06 281 ALA A CA 1
ATOM 2090 C C . ALA A 1 281 ? -14.698 15.213 -3.072 1.00 98.06 281 ALA A C 1
ATOM 2092 O O . ALA A 1 281 ? -14.810 16.269 -3.696 1.00 98.06 281 ALA A O 1
ATOM 2093 N N . ARG A 1 282 ? -13.774 15.045 -2.123 1.00 98.06 282 ARG A N 1
ATOM 2094 C CA . ARG A 1 282 ? -12.842 16.097 -1.692 1.00 98.06 282 ARG A CA 1
ATOM 2095 C C . ARG A 1 282 ? -11.481 15.539 -1.293 1.00 98.06 282 ARG A C 1
ATOM 2097 O O . ARG A 1 282 ? -11.328 14.349 -1.015 1.00 98.06 282 ARG A O 1
ATOM 2104 N N . ARG A 1 283 ? -10.483 16.423 -1.253 1.00 97.88 283 ARG A N 1
ATOM 2105 C CA . ARG A 1 283 ? -9.182 16.146 -0.634 1.00 97.88 283 ARG A CA 1
ATOM 2106 C C . ARG A 1 283 ? -9.198 16.619 0.808 1.00 97.88 283 ARG A C 1
ATOM 2108 O O . ARG A 1 283 ? -9.742 17.679 1.104 1.00 97.88 283 ARG A O 1
ATOM 2115 N N . VAL A 1 284 ? -8.600 15.826 1.683 1.00 97.94 284 VAL A N 1
ATOM 2116 C CA . VAL A 1 284 ? -8.502 16.096 3.116 1.00 97.94 284 VAL A CA 1
ATOM 2117 C C . VAL A 1 284 ? -7.027 15.990 3.514 1.00 97.94 284 VAL A C 1
ATOM 2119 O O . VAL A 1 284 ? -6.337 15.075 3.044 1.00 97.94 284 VAL A O 1
ATOM 2122 N N . PRO A 1 285 ? -6.504 16.911 4.342 1.00 97.81 285 PRO A N 1
ATOM 2123 C CA . PRO A 1 285 ? -5.130 16.828 4.819 1.00 97.81 285 PRO A CA 1
ATOM 2124 C C . PRO A 1 285 ? -4.929 15.591 5.700 1.00 97.81 285 PRO A C 1
ATOM 2126 O O . PRO A 1 285 ? -5.803 15.212 6.479 1.00 97.81 285 PRO A O 1
ATOM 2129 N N . CYS A 1 286 ? -3.754 14.976 5.596 1.00 97.88 286 CYS A N 1
ATOM 2130 C CA . CYS A 1 286 ? -3.322 13.959 6.542 1.00 97.88 286 CYS A CA 1
ATOM 2131 C C . CYS A 1 286 ? -2.746 14.606 7.806 1.00 97.88 286 CYS A C 1
ATOM 2133 O O . CYS A 1 286 ? -1.938 15.538 7.722 1.00 97.88 286 CYS A O 1
ATOM 2135 N N . GLU A 1 287 ? -3.045 14.035 8.969 1.00 98.19 287 GLU A N 1
ATOM 2136 C CA . GLU A 1 287 ? -2.334 14.376 10.199 1.00 98.19 287 GLU A CA 1
ATOM 2137 C C . GLU A 1 287 ? -0.903 13.826 10.133 1.00 98.19 287 GLU A C 1
ATOM 2139 O O . GLU A 1 287 ? -0.678 12.650 9.836 1.00 98.19 287 GLU A O 1
ATOM 2144 N N . SER A 1 288 ? 0.092 14.681 10.361 1.00 98.00 288 SER A N 1
ATOM 2145 C CA . SER A 1 288 ? 1.496 14.324 10.152 1.00 98.00 288 SER A CA 1
ATOM 2146 C C . SER A 1 288 ? 2.271 14.236 11.459 1.00 98.00 288 SER A C 1
ATOM 2148 O O . SER A 1 288 ? 2.241 15.175 12.247 1.00 98.00 288 SER A O 1
ATOM 2150 N N . LEU A 1 289 ? 3.028 13.149 11.652 1.00 97.81 289 LEU A N 1
ATOM 2151 C CA . LEU A 1 289 ? 3.891 12.981 12.828 1.00 97.81 289 LEU A CA 1
ATOM 2152 C C . LEU A 1 289 ? 5.050 13.990 12.832 1.00 97.81 289 LEU A C 1
ATOM 2154 O O . LEU A 1 289 ? 5.412 14.525 13.877 1.00 97.81 289 LEU A O 1
ATOM 2158 N N . PHE A 1 290 ? 5.628 14.252 11.658 1.00 96.56 290 PHE A N 1
ATOM 2159 C CA . PHE A 1 290 ? 6.700 15.225 11.466 1.00 96.56 290 PHE A CA 1
ATOM 2160 C C . PHE A 1 290 ? 6.393 16.165 10.296 1.00 96.56 290 PHE A C 1
ATOM 2162 O O . PHE A 1 290 ? 5.720 15.788 9.334 1.00 96.56 290 PHE A O 1
ATOM 2169 N N . GLN A 1 291 ? 6.945 17.377 10.337 1.00 91.69 291 GLN A N 1
ATOM 2170 C CA . GLN A 1 291 ? 6.889 18.339 9.233 1.00 91.69 291 GLN A CA 1
ATOM 2171 C C . GLN A 1 291 ? 8.204 18.323 8.458 1.00 91.69 291 GLN A C 1
ATOM 2173 O O . GLN A 1 291 ? 9.277 18.292 9.066 1.00 91.69 291 GLN A O 1
ATOM 2178 N N . ARG A 1 292 ? 8.144 18.327 7.120 1.00 79.25 292 ARG A N 1
ATOM 2179 C CA . ARG A 1 292 ? 9.341 18.608 6.320 1.00 79.25 292 ARG A CA 1
ATOM 2180 C C . ARG A 1 292 ? 9.672 20.092 6.487 1.00 79.25 292 ARG A C 1
ATOM 2182 O O . ARG A 1 292 ? 8.907 20.928 6.020 1.00 79.25 292 ARG A O 1
ATOM 2189 N N . GLY A 1 293 ? 10.752 20.370 7.219 1.00 57.34 293 GLY A N 1
ATOM 2190 C CA . GLY A 1 293 ? 11.421 21.672 7.189 1.00 57.34 293 GLY A CA 1
ATOM 2191 C C . GLY A 1 293 ? 12.093 21.923 5.849 1.00 57.34 293 GLY A C 1
ATOM 2192 O O . GLY A 1 293 ? 12.288 20.933 5.099 1.00 57.34 293 GLY A O 1
#

Radius of gyration: 23.53 Å; chains: 1; bounding box: 80×54×47 Å